Protein AF-A0A8B6GS78-F1 (afdb_monomer_lite)

Structure (mmCIF, N/CA/C/O backbone):
data_AF-A0A8B6GS78-F1
#
_entry.id   AF-A0A8B6GS78-F1
#
loop_
_atom_site.group_PDB
_atom_site.id
_atom_site.type_symbol
_atom_site.label_atom_id
_atom_site.label_alt_id
_atom_site.label_comp_id
_atom_site.label_asym_id
_atom_site.label_entity_id
_atom_site.label_seq_id
_atom_site.pdbx_PDB_ins_code
_atom_site.Cartn_x
_atom_site.Cartn_y
_atom_site.Cartn_z
_atom_site.occupancy
_atom_site.B_iso_or_equiv
_atom_site.auth_seq_id
_atom_site.auth_comp_id
_atom_site.auth_asym_id
_atom_site.auth_atom_id
_atom_site.pdbx_PDB_model_num
ATOM 1 N N . MET A 1 1 ? 4.427 -18.575 -31.978 1.00 80.38 1 MET A N 1
ATOM 2 C CA . MET A 1 1 ? 3.338 -17.701 -31.485 1.00 80.38 1 MET A CA 1
ATOM 3 C C . MET A 1 1 ? 1.961 -18.056 -32.038 1.00 80.38 1 MET A C 1
ATOM 5 O O . MET A 1 1 ? 1.174 -18.527 -31.240 1.00 80.38 1 MET A O 1
ATOM 9 N N . LYS A 1 2 ? 1.621 -17.869 -33.329 1.00 87.56 2 LYS A N 1
ATOM 10 C CA . LYS A 1 2 ? 0.256 -18.181 -33.836 1.00 87.56 2 LYS A CA 1
ATOM 11 C C . LYS A 1 2 ? -0.180 -19.623 -33.544 1.00 87.56 2 LYS A C 1
ATOM 13 O O . LYS A 1 2 ? -1.237 -19.845 -32.969 1.00 87.56 2 LYS A O 1
ATOM 18 N N . THR A 1 3 ? 0.690 -20.577 -33.864 1.00 86.19 3 THR A N 1
ATOM 19 C CA . THR A 1 3 ? 0.508 -22.006 -33.571 1.00 86.19 3 THR A CA 1
ATOM 20 C C . THR A 1 3 ? 0.352 -22.270 -32.076 1.00 86.19 3 THR A C 1
ATOM 22 O O . THR A 1 3 ? -0.561 -22.969 -31.670 1.00 86.19 3 THR A O 1
ATOM 25 N N . GLU A 1 4 ? 1.181 -21.656 -31.235 1.00 85.56 4 GLU A N 1
ATOM 26 C CA . GLU A 1 4 ? 1.089 -21.805 -29.776 1.00 85.56 4 GLU A CA 1
ATOM 27 C C . GLU A 1 4 ? -0.208 -21.211 -29.210 1.00 85.56 4 GLU A C 1
ATOM 29 O O . GLU A 1 4 ? -0.826 -21.820 -28.343 1.00 85.56 4 GLU A O 1
ATOM 34 N N . LEU A 1 5 ? -0.661 -20.059 -29.716 1.00 88.31 5 LEU A N 1
ATOM 35 C CA . LEU A 1 5 ? -1.926 -19.441 -29.310 1.00 88.31 5 LEU A CA 1
ATOM 36 C C . LEU A 1 5 ? -3.125 -20.338 -29.645 1.00 88.31 5 LEU A C 1
ATOM 38 O O . LEU A 1 5 ? -4.018 -20.476 -28.813 1.00 88.31 5 LEU A O 1
ATOM 42 N N . ALA A 1 6 ? -3.107 -21.002 -30.806 1.00 91.06 6 ALA A N 1
ATOM 43 C CA . ALA A 1 6 ? -4.148 -21.953 -31.201 1.00 91.06 6 ALA A CA 1
ATOM 44 C C . ALA A 1 6 ? -4.262 -23.151 -30.239 1.00 91.06 6 ALA A C 1
ATOM 46 O O . ALA A 1 6 ? -5.335 -23.721 -30.083 1.00 91.06 6 ALA A O 1
ATOM 47 N N . THR A 1 7 ? -3.183 -23.497 -29.528 1.00 91.81 7 THR A N 1
ATOM 48 C CA . THR A 1 7 ? -3.179 -24.616 -28.568 1.00 91.81 7 THR A CA 1
ATOM 49 C C . THR A 1 7 ? -3.721 -24.253 -27.183 1.00 91.81 7 THR A C 1
ATOM 51 O O . THR A 1 7 ? -3.965 -25.149 -26.375 1.00 91.81 7 THR A O 1
ATOM 54 N N . ILE A 1 8 ? -3.939 -22.963 -26.884 1.00 90.88 8 ILE A N 1
ATOM 55 C CA . ILE A 1 8 ? -4.353 -22.504 -25.546 1.00 90.88 8 ILE A CA 1
ATOM 56 C C . ILE A 1 8 ? -5.757 -22.992 -25.192 1.00 90.88 8 ILE A C 1
ATOM 58 O O . ILE A 1 8 ? -5.949 -23.534 -24.102 1.00 90.88 8 ILE A O 1
ATOM 62 N N . VAL A 1 9 ? -6.737 -22.800 -26.081 1.00 93.38 9 VAL A N 1
ATOM 63 C CA . VAL A 1 9 ? -8.123 -23.200 -25.799 1.00 93.38 9 VAL A CA 1
ATOM 64 C C . VAL A 1 9 ? -8.230 -24.722 -25.673 1.00 93.38 9 VAL A C 1
ATOM 66 O O . VAL A 1 9 ? -8.655 -25.164 -24.605 1.00 93.38 9 VAL A O 1
ATOM 69 N N . PRO A 1 10 ? -7.742 -25.546 -26.627 1.00 93.06 10 PRO A N 1
ATOM 70 C CA . PRO A 1 10 ? -7.720 -27.002 -26.466 1.00 93.06 10 PRO A CA 1
ATOM 71 C C . PRO A 1 10 ? -7.091 -27.445 -25.137 1.00 93.06 10 PRO A C 1
ATOM 73 O O . PRO A 1 10 ? -7.702 -28.210 -24.390 1.00 93.06 10 PRO A O 1
ATOM 76 N N . HIS A 1 11 ? -5.935 -26.875 -24.774 1.00 92.25 11 HIS A N 1
ATOM 77 C CA . HIS A 1 11 ? -5.238 -27.204 -23.533 1.00 92.25 11 HIS A CA 1
ATOM 78 C C . HIS A 1 11 ? -6.094 -26.984 -22.283 1.00 92.25 11 HIS A C 1
ATOM 80 O O . HIS A 1 11 ? -6.103 -27.827 -21.391 1.00 92.25 11 HIS A O 1
ATOM 86 N N . ILE A 1 12 ? -6.794 -25.851 -22.184 1.00 91.12 12 ILE A N 1
ATOM 87 C CA . ILE A 1 12 ? -7.603 -25.490 -21.006 1.00 91.12 12 ILE A CA 1
ATOM 88 C C . ILE A 1 12 ? -8.842 -26.400 -20.871 1.00 91.12 12 ILE A C 1
ATOM 90 O O . ILE A 1 12 ? -9.332 -26.611 -19.758 1.00 91.12 12 ILE A O 1
ATOM 94 N N . PHE A 1 13 ? -9.303 -26.985 -21.980 1.00 92.88 13 PHE A N 1
ATOM 95 C CA . PHE A 1 13 ? -10.360 -28.002 -22.024 1.00 92.88 13 PHE A CA 1
ATOM 96 C C . PHE A 1 13 ? -9.831 -29.444 -21.895 1.00 92.88 13 PHE A C 1
ATOM 98 O O . PHE A 1 13 ? -10.609 -30.389 -21.949 1.00 92.88 13 PHE A O 1
ATOM 105 N N . GLY A 1 14 ? -8.529 -29.630 -21.644 1.00 90.25 14 GLY A N 1
ATOM 106 C CA . GLY A 1 14 ? -7.923 -30.945 -21.398 1.00 90.25 14 GLY A CA 1
ATOM 107 C C . GLY A 1 14 ? -7.411 -31.665 -22.648 1.00 90.25 14 GLY A C 1
ATOM 108 O O . GLY A 1 14 ? -6.936 -32.794 -22.541 1.00 90.25 14 GLY A O 1
ATOM 109 N N . HIS A 1 15 ? -7.456 -31.019 -23.813 1.00 91.50 15 HIS A N 1
ATOM 110 C CA . HIS A 1 15 ? -6.904 -31.544 -25.059 1.00 91.50 15 HIS A CA 1
ATOM 111 C C . HIS A 1 15 ? -5.438 -31.137 -25.190 1.00 91.50 15 HIS A C 1
ATOM 113 O O . HIS A 1 15 ? -5.098 -29.963 -25.369 1.00 91.50 15 HIS A O 1
ATOM 119 N N . HIS A 1 16 ? -4.549 -32.115 -25.046 1.00 90.06 16 HIS A N 1
ATOM 120 C CA . HIS A 1 16 ? -3.109 -31.887 -24.987 1.00 90.06 16 HIS A CA 1
ATOM 121 C C . HIS A 1 16 ? -2.360 -32.368 -26.241 1.00 90.06 16 HIS A C 1
ATOM 123 O O . HIS A 1 16 ? -1.133 -32.288 -26.249 1.00 90.06 16 HIS A O 1
ATOM 129 N N . GLU A 1 17 ? -3.046 -32.815 -27.305 1.00 87.88 17 GLU A N 1
ATOM 130 C CA . GLU A 1 17 ? -2.391 -33.459 -28.460 1.00 87.88 17 GLU A CA 1
ATOM 131 C C . GLU A 1 17 ? -1.423 -32.521 -29.196 1.00 87.88 17 GLU A C 1
ATOM 133 O O . GLU A 1 17 ? -0.378 -32.946 -29.676 1.00 87.88 17 GLU A O 1
ATOM 138 N N . GLN A 1 18 ? -1.748 -31.227 -29.253 1.00 86.62 18 GLN A N 1
ATOM 139 C CA . GLN A 1 18 ? -0.955 -30.212 -29.957 1.00 86.62 18 GLN A CA 1
ATOM 140 C C . GLN A 1 18 ? -0.047 -29.398 -29.018 1.00 86.62 18 GLN A C 1
ATOM 142 O O . GLN A 1 18 ? 0.577 -28.419 -29.428 1.00 86.62 18 GLN A O 1
ATOM 147 N N . CYS A 1 19 ? 0.015 -29.759 -27.734 1.00 89.31 19 CYS A N 1
ATOM 148 C CA . CYS A 1 19 ? 0.783 -29.010 -26.747 1.00 89.31 19 CYS A CA 1
ATOM 149 C C . CYS A 1 19 ? 2.294 -29.232 -26.894 1.00 89.31 19 CYS A C 1
ATOM 151 O O . CYS A 1 19 ? 2.769 -30.347 -27.087 1.00 89.31 19 CYS A O 1
ATOM 153 N N . SER A 1 20 ? 3.073 -28.170 -26.679 1.00 85.62 20 SER A N 1
ATOM 154 C CA . SER A 1 20 ? 4.531 -28.281 -26.594 1.00 85.62 20 SER A CA 1
ATOM 155 C C . SER A 1 20 ? 4.983 -28.679 -25.181 1.00 85.62 20 SER A C 1
ATOM 157 O O . SER A 1 20 ? 4.475 -28.117 -24.198 1.00 85.62 20 SER A O 1
ATOM 159 N N . PRO A 1 21 ? 6.010 -29.544 -25.045 1.00 84.38 21 PRO A N 1
ATOM 160 C CA . PRO A 1 21 ? 6.644 -29.822 -23.764 1.00 84.38 21 PRO A CA 1
ATOM 161 C C . PRO A 1 21 ? 7.242 -28.573 -23.116 1.00 84.38 21 PRO A C 1
ATOM 163 O O . PRO A 1 21 ? 7.506 -28.595 -21.928 1.00 84.38 21 PRO A O 1
ATOM 166 N N . THR A 1 22 ? 7.491 -27.468 -23.827 1.00 84.75 22 THR A N 1
ATOM 167 C CA . THR A 1 22 ? 8.117 -26.281 -23.211 1.00 84.75 22 THR A CA 1
ATOM 168 C C . THR A 1 22 ? 7.261 -25.679 -22.094 1.00 84.75 22 THR A C 1
ATOM 170 O O . THR A 1 22 ? 7.805 -25.258 -21.068 1.00 84.75 22 THR A O 1
ATOM 173 N N . TRP A 1 23 ? 5.934 -25.714 -22.237 1.00 85.69 23 TRP A N 1
ATOM 174 C CA . TRP A 1 23 ? 4.999 -25.069 -21.313 1.00 85.69 23 TRP A CA 1
ATOM 175 C C . TRP A 1 23 ? 3.901 -25.996 -20.775 1.00 85.69 23 TRP A C 1
ATOM 177 O O . TRP A 1 23 ? 3.397 -25.753 -19.677 1.00 85.69 23 TRP A O 1
ATOM 187 N N . CYS A 1 24 ? 3.550 -27.071 -21.486 1.00 88.62 24 CYS A N 1
ATOM 188 C CA . CYS A 1 24 ? 2.541 -28.014 -21.026 1.00 88.62 24 CYS A CA 1
ATOM 189 C C . CYS A 1 24 ? 3.153 -29.047 -20.073 1.00 88.62 24 CYS A C 1
ATOM 191 O O . CYS A 1 24 ? 3.911 -29.928 -20.474 1.00 88.62 24 CYS A O 1
ATOM 193 N N . THR A 1 25 ? 2.805 -28.964 -18.790 1.00 86.31 25 THR A N 1
ATOM 194 C CA . THR A 1 25 ? 3.248 -29.945 -17.791 1.00 86.31 25 THR A CA 1
ATOM 195 C C . THR A 1 25 ? 2.604 -31.316 -17.960 1.00 86.31 25 THR A C 1
ATOM 197 O O . THR A 1 25 ? 3.209 -32.280 -17.514 1.00 86.31 25 THR A O 1
ATOM 200 N N . TYR A 1 26 ? 1.443 -31.423 -18.617 1.00 88.94 26 TYR A N 1
ATOM 201 C CA . TYR A 1 26 ? 0.817 -32.716 -18.913 1.00 88.94 26 TYR A CA 1
ATOM 202 C C . TYR A 1 26 ? 1.695 -33.549 -19.845 1.00 88.94 26 TYR A C 1
ATOM 204 O O . TYR A 1 26 ? 1.985 -34.696 -19.541 1.00 88.94 26 TYR A O 1
ATOM 212 N N . VAL A 1 27 ? 2.212 -32.939 -20.917 1.00 87.56 27 VAL A N 1
ATOM 213 C CA . VAL A 1 27 ? 3.133 -33.603 -21.856 1.00 87.56 27 VAL A CA 1
ATOM 214 C C . VAL A 1 27 ? 4.447 -34.015 -21.172 1.00 87.56 27 VAL A C 1
ATOM 216 O O . VAL A 1 27 ? 5.062 -34.994 -21.576 1.00 87.56 27 VAL A O 1
ATOM 219 N N . LYS A 1 28 ? 4.878 -33.300 -20.119 1.00 86.38 28 LYS A N 1
ATOM 220 C CA . LYS A 1 28 ? 6.076 -33.666 -19.335 1.00 86.38 28 LYS A CA 1
ATOM 221 C C . LYS A 1 28 ? 5.831 -34.806 -18.347 1.00 86.38 28 LYS A C 1
ATOM 223 O O . LYS A 1 28 ? 6.661 -35.698 -18.235 1.00 86.38 28 LYS A O 1
ATOM 228 N N . ASP A 1 29 ? 4.763 -34.707 -17.561 1.00 87.69 29 ASP A N 1
ATOM 229 C CA . ASP A 1 29 ? 4.409 -35.661 -16.508 1.00 87.69 29 ASP A CA 1
ATOM 230 C C . ASP A 1 29 ? 2.878 -35.679 -16.337 1.00 87.69 29 ASP A C 1
ATOM 232 O O . ASP A 1 29 ? 2.323 -34.879 -15.567 1.00 87.69 29 ASP A O 1
ATOM 236 N N . PRO A 1 30 ? 2.181 -36.591 -17.040 1.00 87.94 30 PRO A N 1
ATOM 237 C CA . PRO A 1 30 ? 0.730 -36.715 -16.950 1.00 87.94 30 PRO A CA 1
ATOM 238 C C . PRO A 1 30 ? 0.249 -37.034 -15.530 1.00 87.94 30 PRO A C 1
ATOM 240 O O . PRO A 1 30 ? -0.816 -36.577 -15.119 1.00 87.94 30 PRO A O 1
ATOM 243 N N . THR A 1 31 ? 1.042 -37.779 -14.750 1.00 85.69 31 THR A N 1
ATOM 244 C CA . THR A 1 31 ? 0.635 -38.290 -13.429 1.00 85.69 31 THR A CA 1
ATOM 245 C C . THR A 1 31 ? 0.523 -37.189 -12.376 1.00 85.69 31 THR A C 1
ATOM 247 O O . THR A 1 31 ? -0.294 -37.271 -11.457 1.00 85.69 31 THR A O 1
ATOM 250 N N . LYS A 1 32 ? 1.316 -36.122 -12.520 1.00 84.19 32 LYS A N 1
ATOM 251 C CA . LYS A 1 32 ? 1.336 -34.975 -11.597 1.00 84.19 32 LYS A CA 1
ATOM 252 C C . LYS A 1 32 ? 0.617 -33.749 -12.143 1.00 84.19 32 LYS A C 1
ATOM 254 O O . LYS A 1 32 ? 0.573 -32.715 -11.468 1.00 84.19 32 LYS A O 1
ATOM 259 N N . PHE A 1 33 ? 0.067 -33.826 -13.351 1.00 87.56 33 PHE A N 1
ATOM 260 C CA . PHE A 1 33 ? -0.564 -32.681 -13.978 1.00 87.56 33 PHE A CA 1
ATOM 261 C C . PHE A 1 33 ? -1.864 -32.289 -13.273 1.00 87.56 33 PHE A C 1
ATOM 263 O O . PHE A 1 33 ? -2.766 -33.097 -13.068 1.00 87.56 33 PHE A O 1
ATOM 270 N N . ARG A 1 34 ? -1.965 -31.005 -12.924 1.00 85.69 34 ARG A N 1
ATOM 271 C CA . ARG A 1 34 ? -3.200 -30.352 -12.484 1.00 85.69 34 ARG A CA 1
ATOM 272 C C . ARG A 1 34 ? -3.207 -28.918 -12.983 1.00 85.69 34 ARG A C 1
ATOM 274 O O . ARG A 1 34 ? -2.174 -28.240 -12.947 1.00 85.69 34 ARG A O 1
ATOM 281 N N . PHE A 1 35 ? -4.375 -28.416 -13.368 1.00 86.81 35 PHE A N 1
ATOM 282 C CA . PHE A 1 35 ? -4.511 -27.020 -13.770 1.00 86.81 35 PHE A CA 1
ATOM 283 C C . PHE A 1 35 ? -4.326 -26.092 -12.564 1.00 86.81 35 PHE A C 1
ATOM 285 O O . PHE A 1 35 ? -5.210 -25.927 -11.731 1.00 86.81 35 PHE A O 1
ATOM 292 N N . LYS A 1 36 ? -3.164 -25.438 -12.464 1.00 82.50 36 LYS A N 1
ATOM 293 C CA . LYS A 1 36 ? -2.807 -24.575 -11.319 1.00 82.50 36 LYS A CA 1
ATOM 294 C C . LYS A 1 36 ? -3.772 -23.404 -11.090 1.00 82.50 36 LYS A C 1
ATOM 296 O O . LYS A 1 36 ? -3.857 -22.887 -9.975 1.00 82.50 36 LYS A O 1
ATOM 301 N N . HIS A 1 37 ? -4.426 -22.952 -12.155 1.00 81.25 37 HIS A N 1
ATOM 302 C CA . HIS A 1 37 ? -5.220 -21.726 -12.183 1.00 81.25 37 HIS A CA 1
ATOM 303 C C . HIS A 1 37 ? -6.721 -21.965 -12.370 1.00 81.25 37 HIS A C 1
ATOM 305 O O . HIS A 1 37 ? -7.473 -20.997 -12.320 1.00 81.25 37 HIS A O 1
ATOM 311 N N . LEU A 1 38 ? -7.155 -23.218 -12.546 1.00 84.12 38 LEU A N 1
ATOM 312 C CA . LEU A 1 38 ? -8.569 -23.556 -12.690 1.00 84.12 38 LEU A CA 1
ATOM 313 C C . LEU A 1 38 ? -9.148 -24.097 -11.374 1.00 84.12 38 LEU A C 1
ATOM 315 O O . LEU A 1 38 ? -8.418 -24.719 -10.589 1.00 84.12 38 LEU A O 1
ATOM 319 N N . PRO A 1 39 ? -10.453 -23.885 -11.117 1.00 78.50 39 PRO A N 1
ATOM 320 C CA . PRO A 1 39 ? -11.134 -24.447 -9.958 1.00 78.50 39 PRO A CA 1
ATOM 321 C C . PRO A 1 39 ? -10.936 -25.961 -9.866 1.00 78.50 39 PRO A C 1
ATOM 323 O O . PRO A 1 39 ? -11.047 -26.685 -10.854 1.00 78.50 39 PRO A O 1
ATOM 326 N N . ASN A 1 40 ? -10.617 -26.445 -8.664 1.00 83.50 40 ASN A N 1
ATOM 327 C CA . ASN A 1 40 ? -10.393 -27.867 -8.375 1.00 83.50 40 ASN A CA 1
ATOM 328 C C . ASN A 1 40 ? -9.302 -28.549 -9.228 1.00 83.50 40 ASN A C 1
ATOM 330 O O . ASN A 1 40 ? -9.183 -29.772 -9.205 1.00 83.50 40 ASN A O 1
ATOM 334 N N . GLY A 1 41 ? -8.490 -27.779 -9.963 1.00 85.38 41 GLY A N 1
ATOM 335 C CA . GLY A 1 41 ? -7.456 -28.307 -10.849 1.00 85.38 41 GLY A CA 1
ATOM 336 C C . GLY A 1 41 ? -7.979 -29.086 -12.055 1.00 85.38 41 GLY A C 1
ATOM 337 O O . GLY A 1 41 ? -7.201 -29.838 -12.641 1.00 85.38 41 GLY A O 1
ATOM 338 N N . LYS A 1 42 ? -9.262 -28.923 -12.405 1.00 88.19 42 LYS A N 1
ATOM 339 C CA . LYS A 1 42 ? -9.935 -29.614 -13.514 1.00 88.19 42 LYS A CA 1
ATOM 340 C C . LYS A 1 42 ? -9.980 -28.741 -14.770 1.00 88.19 42 LYS A C 1
ATOM 342 O O . LYS A 1 42 ? -9.887 -27.519 -14.666 1.00 88.19 42 LYS A O 1
ATOM 347 N N . ALA A 1 43 ? -10.120 -29.382 -15.928 1.00 91.25 43 ALA A N 1
ATOM 348 C CA . ALA A 1 43 ? -10.337 -28.705 -17.202 1.00 91.25 43 ALA A CA 1
ATOM 349 C C . ALA A 1 43 ? -11.674 -27.945 -17.215 1.00 91.25 43 ALA A C 1
ATOM 351 O O . ALA A 1 43 ? -12.589 -28.259 -16.445 1.00 91.25 43 ALA A O 1
ATOM 352 N N . LEU A 1 44 ? -11.783 -26.948 -18.095 1.00 91.69 44 LEU A N 1
ATOM 353 C CA . LEU A 1 44 ? -13.064 -26.299 -18.373 1.00 91.69 44 LEU A CA 1
ATOM 354 C C . LEU A 1 44 ? -14.005 -27.245 -19.133 1.00 91.69 44 LEU A C 1
ATOM 356 O O . LEU A 1 44 ? -13.573 -28.209 -19.757 1.00 91.69 44 LEU A O 1
ATOM 360 N N . SER A 1 45 ? -15.304 -26.964 -19.059 1.00 90.56 45 SER A N 1
ATOM 361 C CA . SER A 1 45 ? -16.355 -27.716 -19.751 1.00 90.56 45 SER A CA 1
ATOM 362 C C . SER A 1 45 ? -17.449 -26.768 -20.250 1.00 90.56 45 SER A C 1
ATOM 364 O O . SER A 1 45 ? -17.595 -25.662 -19.724 1.00 90.56 45 SER A O 1
ATOM 366 N N . GLY A 1 46 ? -18.197 -27.201 -21.269 1.00 94.38 46 GLY A N 1
ATOM 367 C CA . GLY A 1 46 ? -19.311 -26.461 -21.866 1.00 94.38 46 GLY A CA 1
ATOM 368 C C . GLY A 1 46 ? -18.993 -25.878 -23.246 1.00 94.38 46 GLY A C 1
ATOM 369 O O . GLY A 1 46 ? -18.067 -25.081 -23.398 1.00 94.38 46 GLY A O 1
ATOM 370 N N . ASP A 1 47 ? -19.813 -26.233 -24.236 1.00 93.25 47 ASP A N 1
ATOM 371 C CA . ASP A 1 47 ? -19.570 -25.906 -25.648 1.00 93.25 47 ASP A CA 1
ATOM 372 C C . ASP A 1 47 ? -19.665 -24.407 -25.933 1.00 93.25 47 ASP A C 1
ATOM 374 O O . ASP A 1 47 ? -18.795 -23.848 -26.593 1.00 93.25 47 ASP A O 1
ATOM 378 N N . LYS A 1 48 ? -20.655 -23.722 -25.344 1.00 94.88 48 LYS A N 1
ATOM 379 C CA . LYS A 1 48 ? -20.806 -22.263 -25.486 1.00 94.88 48 LYS A CA 1
ATOM 380 C C . LYS A 1 48 ? -19.582 -21.503 -24.973 1.00 94.88 48 LYS A C 1
ATOM 382 O O . LYS A 1 48 ? -19.137 -20.547 -25.594 1.00 94.88 48 LYS A O 1
ATOM 387 N N . LEU A 1 49 ? -19.027 -21.929 -23.834 1.00 93.50 49 LEU A N 1
ATOM 388 C CA . LEU A 1 49 ? -17.830 -21.307 -23.266 1.00 93.50 49 LEU A CA 1
ATOM 389 C C . LEU A 1 49 ? -16.617 -21.545 -24.165 1.00 93.50 49 LEU A C 1
ATOM 391 O O . LEU A 1 49 ? -15.800 -20.643 -24.344 1.00 93.50 49 LEU A O 1
ATOM 395 N N . ARG A 1 50 ? -16.501 -22.753 -24.723 1.00 94.38 50 ARG A N 1
ATOM 396 C CA . ARG A 1 50 ? -15.432 -23.089 -25.657 1.00 94.38 50 ARG A CA 1
ATOM 397 C C . ARG A 1 50 ? -15.500 -22.227 -26.912 1.00 94.38 50 ARG A C 1
ATOM 399 O O . ARG A 1 50 ? -14.496 -21.619 -27.256 1.00 94.38 50 ARG A O 1
ATOM 406 N N . GLU A 1 51 ? -16.678 -22.109 -27.518 1.00 95.19 51 GLU A N 1
ATOM 407 C CA . GLU A 1 51 ? -16.892 -21.305 -28.724 1.00 95.19 51 GLU A CA 1
ATOM 408 C C . GLU A 1 51 ? -16.500 -19.833 -28.511 1.00 95.19 51 GLU A C 1
ATOM 410 O O . GLU A 1 51 ? -15.781 -19.249 -29.322 1.00 95.19 51 GLU A O 1
ATOM 415 N N . GLU A 1 52 ? -16.903 -19.234 -27.388 1.00 95.94 52 GLU A N 1
ATOM 416 C CA . GLU A 1 52 ? -16.532 -17.854 -27.054 1.00 95.94 52 GLU A CA 1
ATOM 417 C C . GLU A 1 52 ? -15.025 -17.692 -26.797 1.00 95.94 52 GLU A C 1
ATOM 419 O O . GLU A 1 52 ? -14.418 -16.699 -27.209 1.00 95.94 52 GLU A O 1
ATOM 424 N N . LEU A 1 53 ? -14.387 -18.678 -26.157 1.00 94.81 53 LEU A N 1
ATOM 425 C CA . LEU A 1 53 ? -12.937 -18.676 -25.955 1.00 94.81 53 LEU A CA 1
ATOM 426 C C . LEU A 1 53 ? -12.167 -18.867 -27.265 1.00 94.81 53 LEU A C 1
ATOM 428 O O . LEU A 1 53 ? -11.127 -18.232 -27.435 1.00 94.81 53 LEU A O 1
ATOM 432 N N . ASP A 1 54 ? -12.675 -19.677 -28.192 1.00 94.50 54 ASP A N 1
ATOM 433 C CA . ASP A 1 54 ? -12.098 -19.853 -29.526 1.00 94.50 54 ASP A CA 1
ATOM 434 C C . ASP A 1 54 ? -12.199 -18.556 -30.341 1.00 94.50 54 ASP A C 1
ATOM 436 O O . ASP A 1 54 ? -11.192 -18.101 -30.889 1.00 94.50 54 ASP A O 1
ATOM 440 N N . LYS A 1 55 ? -13.356 -17.874 -30.331 1.00 95.12 55 LYS A N 1
ATOM 441 C CA . LYS A 1 55 ? -13.507 -16.534 -30.938 1.00 95.12 55 LYS A CA 1
ATOM 442 C C . LYS A 1 55 ? -12.518 -15.532 -30.342 1.00 95.12 55 LYS A C 1
ATOM 444 O O . LYS A 1 55 ? -11.891 -14.749 -31.060 1.00 95.12 55 LYS A O 1
ATOM 449 N N . LEU A 1 56 ? -12.351 -15.545 -29.019 1.00 94.25 56 LEU A N 1
ATOM 450 C CA . LEU A 1 56 ? -11.393 -14.678 -28.340 1.00 94.25 56 LEU A CA 1
ATOM 451 C C . LEU A 1 56 ? -9.951 -15.005 -28.752 1.00 94.25 56 LEU A C 1
ATOM 453 O O . LEU A 1 56 ? -9.194 -14.096 -29.087 1.00 94.25 56 LEU A O 1
ATOM 457 N N . ALA A 1 57 ? -9.570 -16.284 -28.753 1.00 93.06 57 ALA A N 1
ATOM 458 C CA . ALA A 1 57 ? -8.238 -16.729 -29.146 1.00 93.06 57 ALA A CA 1
ATOM 459 C C . ALA A 1 57 ? -7.929 -16.359 -30.602 1.00 93.06 57 ALA A C 1
ATOM 461 O O . ALA A 1 57 ? -6.843 -15.848 -30.880 1.00 93.06 57 ALA A O 1
ATOM 462 N N . GLN A 1 58 ? -8.900 -16.516 -31.502 1.00 94.62 58 GLN A N 1
ATOM 463 C CA . GLN A 1 58 ? -8.774 -16.166 -32.912 1.00 94.62 58 GLN A CA 1
ATOM 464 C C . GLN A 1 58 ? -8.439 -14.680 -33.113 1.00 94.62 58 GLN A C 1
ATOM 466 O O . GLN A 1 58 ? -7.484 -14.358 -33.823 1.00 94.62 58 GLN A O 1
ATOM 471 N N . ASN A 1 59 ? -9.107 -13.777 -32.384 1.00 93.19 59 ASN A N 1
ATOM 472 C CA . ASN A 1 59 ? -8.782 -12.344 -32.397 1.00 93.19 59 ASN A CA 1
ATOM 473 C C . ASN A 1 59 ? -7.311 -12.056 -32.023 1.00 93.19 59 ASN A C 1
ATOM 475 O O . ASN A 1 59 ? -6.700 -11.115 -32.540 1.00 93.19 59 ASN A O 1
ATOM 479 N N . TYR A 1 60 ? -6.728 -12.842 -31.110 1.00 90.62 60 TYR A N 1
ATOM 480 C CA . TYR A 1 60 ? -5.315 -12.716 -30.737 1.00 90.62 60 TYR A CA 1
ATOM 481 C C . TYR A 1 60 ? -4.374 -13.364 -31.757 1.00 90.62 60 TYR A C 1
ATOM 483 O O . TYR A 1 60 ? -3.303 -12.813 -32.011 1.00 90.62 60 TYR A O 1
ATOM 491 N N . ILE A 1 61 ? -4.760 -14.495 -32.355 1.00 92.62 61 ILE A N 1
ATOM 492 C CA . ILE A 1 61 ? -3.988 -15.188 -33.398 1.00 92.62 61 ILE A CA 1
ATOM 493 C C . ILE A 1 61 ? -3.827 -14.289 -34.629 1.00 92.62 61 ILE A C 1
ATOM 495 O O . ILE A 1 61 ? -2.712 -14.127 -35.130 1.00 92.62 61 ILE A O 1
ATOM 499 N N . GLU A 1 62 ? -4.903 -13.636 -35.067 1.00 93.25 62 GLU A N 1
ATOM 500 C CA . GLU A 1 62 ? -4.888 -12.695 -36.196 1.00 93.25 62 GLU A CA 1
ATOM 501 C C . GLU A 1 62 ? -3.970 -11.497 -35.942 1.00 93.25 62 GLU A C 1
ATOM 503 O O . GLU A 1 62 ? -3.299 -11.000 -36.845 1.00 93.25 62 GLU A O 1
ATOM 508 N N . ARG A 1 63 ? -3.885 -11.056 -34.683 1.00 90.75 63 ARG A N 1
ATOM 509 C CA . ARG A 1 63 ? -3.042 -9.931 -34.260 1.00 90.75 63 ARG A CA 1
ATOM 510 C C . ARG A 1 63 ? -1.656 -10.357 -33.785 1.00 90.75 63 ARG A C 1
ATOM 512 O O . ARG A 1 63 ? -0.889 -9.487 -33.376 1.00 90.75 63 ARG A O 1
ATOM 519 N N . ALA A 1 64 ? -1.310 -11.645 -33.839 1.00 89.12 64 ALA A N 1
ATOM 520 C CA . ALA A 1 64 ? -0.094 -12.177 -33.224 1.00 89.12 64 ALA A CA 1
ATOM 521 C C . ALA A 1 64 ? 1.174 -11.453 -33.694 1.00 89.12 64 ALA A C 1
ATOM 523 O O . ALA A 1 64 ? 2.041 -11.159 -32.876 1.00 89.12 64 ALA A O 1
ATOM 524 N N . ASP A 1 65 ? 1.243 -11.070 -34.969 1.00 87.00 65 ASP A N 1
ATOM 525 C CA . ASP A 1 65 ? 2.410 -10.377 -35.528 1.00 87.00 65 ASP A CA 1
ATOM 526 C C . ASP A 1 65 ? 2.637 -9.000 -34.874 1.00 87.00 65 ASP A C 1
ATOM 528 O O . ASP A 1 65 ? 3.773 -8.584 -34.659 1.00 87.00 65 ASP A O 1
ATOM 532 N N . ARG A 1 66 ? 1.558 -8.320 -34.456 1.00 84.06 66 ARG A N 1
ATOM 533 C CA . ARG A 1 66 ? 1.627 -7.061 -33.689 1.00 84.06 66 ARG A CA 1
ATOM 534 C C . ARG A 1 66 ? 2.001 -7.289 -32.224 1.00 84.06 66 ARG A C 1
ATOM 536 O O . ARG A 1 66 ? 2.503 -6.378 -31.572 1.00 84.06 66 ARG A O 1
ATOM 543 N N . LEU A 1 67 ? 1.738 -8.485 -31.700 1.00 79.81 67 LEU A N 1
ATOM 544 C CA . LEU A 1 67 ? 1.988 -8.852 -30.306 1.00 79.81 67 LEU A CA 1
ATOM 545 C C . LEU A 1 67 ? 3.411 -9.385 -30.083 1.00 79.81 67 LEU A C 1
ATOM 547 O O . LEU A 1 67 ? 3.921 -9.262 -28.972 1.00 79.81 67 LEU A O 1
ATOM 551 N N . LEU A 1 68 ? 4.068 -9.918 -31.121 1.00 74.81 68 LEU A N 1
ATOM 552 C CA . LEU A 1 68 ? 5.440 -10.449 -31.057 1.00 74.81 68 LEU A CA 1
ATOM 553 C C . LEU A 1 68 ? 6.454 -9.438 -30.499 1.00 74.81 68 LEU A C 1
ATOM 555 O O . LEU A 1 68 ? 7.376 -9.822 -29.783 1.00 74.81 68 LEU A O 1
ATOM 559 N N . ASN A 1 69 ? 6.258 -8.148 -30.781 1.00 68.88 69 ASN A N 1
ATOM 560 C CA . ASN A 1 69 ? 7.178 -7.079 -30.382 1.00 68.88 69 ASN A CA 1
ATOM 561 C C . ASN A 1 69 ? 6.780 -6.369 -29.077 1.00 68.88 69 ASN A C 1
ATOM 563 O O . ASN A 1 69 ? 7.452 -5.426 -28.654 1.00 68.88 69 ASN A O 1
ATOM 567 N N . LEU A 1 70 ? 5.712 -6.813 -28.406 1.00 68.19 70 LEU A N 1
ATOM 568 C CA . LEU A 1 70 ? 5.307 -6.277 -27.108 1.00 68.19 70 LEU A CA 1
ATOM 569 C C . LEU A 1 70 ? 6.118 -6.958 -26.001 1.00 68.19 70 LEU A C 1
ATOM 571 O O . LEU A 1 70 ? 5.636 -7.810 -25.255 1.00 68.19 70 LEU A O 1
ATOM 575 N N . GLY A 1 71 ? 7.395 -6.588 -25.907 1.00 65.00 71 GLY A N 1
ATOM 576 C CA . GLY A 1 71 ? 8.235 -6.963 -24.777 1.00 65.00 71 GLY A CA 1
ATOM 577 C C . GLY A 1 71 ? 7.649 -6.461 -23.452 1.00 65.00 71 GLY A C 1
ATOM 578 O O . GLY A 1 71 ? 6.884 -5.499 -23.398 1.00 65.00 71 GLY A O 1
ATOM 579 N N . SER A 1 72 ? 8.029 -7.100 -22.346 1.00 69.88 72 SER A N 1
ATOM 580 C CA . SER A 1 72 ? 7.582 -6.674 -21.017 1.00 69.88 72 SER A CA 1
ATOM 581 C C . SER A 1 72 ? 8.060 -5.251 -20.698 1.00 69.88 72 SER A C 1
ATOM 583 O O . SER A 1 72 ? 9.247 -5.019 -20.454 1.00 69.88 72 SER A O 1
ATOM 585 N N . THR A 1 73 ? 7.129 -4.296 -20.625 1.00 77.44 73 THR A N 1
ATOM 586 C CA . THR A 1 73 ? 7.408 -2.908 -20.212 1.00 77.44 73 THR A CA 1
ATOM 587 C C . THR A 1 73 ? 7.713 -2.791 -18.722 1.00 77.44 73 THR A C 1
ATOM 589 O O . THR A 1 73 ? 8.236 -1.770 -18.285 1.00 77.44 73 THR A O 1
ATOM 592 N N . GLN A 1 74 ? 7.473 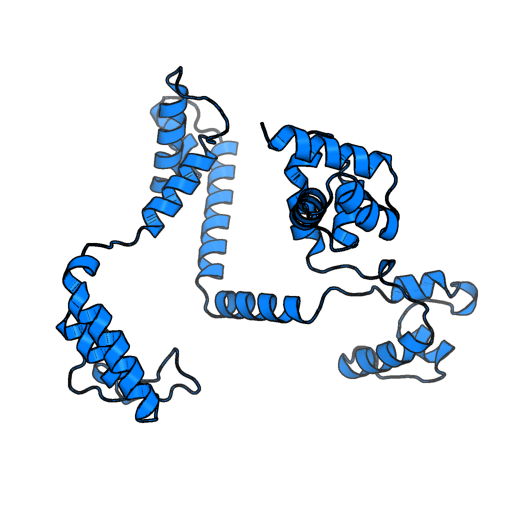-3.844 -17.934 1.00 80.88 74 GLN A N 1
ATOM 593 C CA . GLN A 1 74 ? 7.638 -3.845 -16.476 1.00 80.88 74 GLN A CA 1
ATOM 594 C C . GLN A 1 74 ? 9.048 -3.432 -16.036 1.00 80.88 74 GLN A C 1
ATOM 596 O O . GLN A 1 74 ? 9.214 -2.681 -15.075 1.00 80.88 74 GLN A O 1
ATOM 601 N N . SER A 1 75 ? 10.083 -3.877 -16.755 1.00 81.19 75 SER A N 1
ATOM 602 C CA . SER A 1 75 ? 11.474 -3.500 -16.463 1.00 81.19 75 SER A CA 1
ATOM 603 C C . SER A 1 75 ? 11.750 -2.016 -16.719 1.00 81.19 75 SER A C 1
ATOM 605 O O . SER A 1 75 ? 12.554 -1.409 -15.997 1.00 81.19 75 SER A O 1
ATOM 607 N N . ASN A 1 76 ? 11.077 -1.439 -17.717 1.00 85.62 76 ASN A N 1
ATOM 608 C CA . ASN A 1 76 ? 11.167 -0.025 -18.071 1.00 85.62 76 ASN A CA 1
ATOM 609 C C . ASN A 1 76 ? 10.358 0.820 -17.087 1.00 85.62 76 ASN A C 1
ATOM 611 O O . ASN A 1 76 ? 10.888 1.778 -16.540 1.00 85.62 76 ASN A O 1
ATOM 615 N N . GLU A 1 77 ? 9.132 0.416 -16.756 1.00 88.44 77 GLU A N 1
ATOM 616 C CA . GLU A 1 77 ? 8.294 1.056 -15.736 1.00 88.44 77 GLU A CA 1
ATOM 617 C C . GLU A 1 77 ? 8.977 1.056 -14.365 1.00 88.44 77 GLU A C 1
ATOM 619 O O . GLU A 1 77 ? 9.070 2.092 -13.706 1.00 88.44 77 GLU A O 1
ATOM 624 N N . SER A 1 78 ? 9.541 -0.082 -13.949 1.00 88.50 78 SER A N 1
ATOM 625 C CA . SER A 1 78 ? 10.289 -0.183 -12.694 1.00 88.50 78 SER A CA 1
ATOM 626 C C . SER A 1 78 ? 11.506 0.744 -12.674 1.00 88.50 78 SER A C 1
ATOM 628 O O . SER A 1 78 ? 11.837 1.302 -11.621 1.00 88.50 78 SER A O 1
ATOM 630 N N . PHE A 1 79 ? 12.192 0.904 -13.807 1.00 90.81 79 PHE A N 1
ATOM 631 C CA . PHE A 1 79 ? 13.328 1.812 -13.898 1.00 90.81 79 PHE A CA 1
ATOM 632 C C . PHE A 1 79 ? 12.890 3.274 -13.920 1.00 90.81 79 PHE A C 1
ATOM 634 O O . PHE A 1 79 ? 13.435 4.064 -13.157 1.00 90.81 79 PHE A O 1
ATOM 641 N N . ASN A 1 80 ? 11.859 3.613 -14.689 1.00 90.69 80 ASN A N 1
ATOM 642 C CA . ASN A 1 80 ? 11.280 4.952 -14.744 1.00 90.69 80 ASN A CA 1
ATOM 643 C C . ASN A 1 80 ? 10.792 5.400 -13.362 1.00 90.69 80 ASN A C 1
ATOM 645 O O . ASN A 1 80 ? 11.074 6.522 -12.948 1.00 90.69 80 ASN A O 1
ATOM 649 N N . ASN A 1 81 ? 10.167 4.502 -12.596 1.00 90.44 81 ASN A N 1
ATOM 650 C CA . ASN A 1 81 ? 9.801 4.755 -11.201 1.00 90.44 81 ASN A CA 1
ATOM 651 C C . ASN A 1 81 ? 11.028 5.014 -10.314 1.00 90.44 81 ASN A C 1
ATOM 653 O O . ASN A 1 81 ? 11.005 5.894 -9.453 1.00 90.44 81 ASN A O 1
ATOM 657 N N . SER A 1 82 ? 12.125 4.287 -10.539 1.00 91.44 82 SER A N 1
ATOM 658 C CA . SER A 1 82 ? 13.382 4.532 -9.823 1.00 91.44 82 SER A CA 1
ATOM 659 C C . SER A 1 82 ? 13.963 5.900 -10.186 1.00 91.44 82 SER A C 1
ATOM 661 O O . SER A 1 82 ? 14.293 6.671 -9.288 1.00 91.44 82 SER A O 1
ATOM 663 N N . VAL A 1 83 ? 14.023 6.248 -11.474 1.00 94.00 83 VAL A N 1
ATOM 664 C CA . VAL A 1 83 ? 14.481 7.563 -11.950 1.00 94.00 83 VAL A CA 1
ATOM 665 C C . VAL A 1 83 ? 13.627 8.684 -11.360 1.00 94.00 83 VAL A C 1
ATOM 667 O O . VAL A 1 83 ? 14.186 9.635 -10.822 1.00 94.00 83 VAL A O 1
ATOM 670 N N . ALA A 1 84 ? 12.300 8.540 -11.350 1.00 92.25 84 ALA A N 1
ATOM 671 C CA . ALA A 1 84 ? 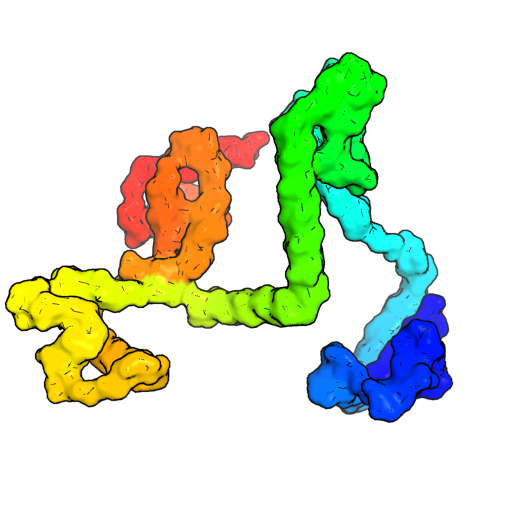11.383 9.517 -10.765 1.00 92.25 84 ALA A CA 1
ATOM 672 C C . ALA A 1 84 ? 11.615 9.734 -9.257 1.00 92.25 84 ALA A C 1
ATOM 674 O O . ALA A 1 84 ? 11.370 10.826 -8.751 1.00 92.25 84 ALA A O 1
ATOM 675 N N . SER A 1 85 ? 12.135 8.732 -8.536 1.00 89.94 85 SER A N 1
ATOM 676 C CA . SER A 1 85 ? 12.516 8.896 -7.125 1.00 89.94 85 SER A CA 1
ATOM 677 C C . SER A 1 85 ? 13.790 9.734 -6.930 1.00 89.94 85 SER A C 1
ATOM 679 O O . SER A 1 85 ? 13.904 10.449 -5.936 1.00 89.94 85 SER A O 1
ATOM 681 N N . PHE A 1 86 ? 14.730 9.689 -7.882 1.00 91.88 86 PHE A N 1
ATOM 682 C CA . PHE A 1 86 ? 15.979 10.460 -7.848 1.00 91.88 86 PHE A CA 1
ATOM 683 C C . PHE A 1 86 ? 15.839 11.853 -8.474 1.00 91.88 86 PHE A C 1
ATOM 685 O O . PHE A 1 86 ? 16.456 12.807 -7.995 1.00 91.88 86 PHE A O 1
ATOM 692 N N . ALA A 1 87 ? 15.032 11.974 -9.526 1.00 92.50 87 ALA A N 1
ATOM 693 C CA . ALA A 1 87 ? 14.709 13.208 -10.232 1.00 92.50 87 ALA A CA 1
ATOM 694 C C . ALA A 1 87 ? 13.179 13.348 -10.369 1.00 92.50 87 ALA A C 1
ATOM 696 O O . ALA A 1 87 ? 12.619 13.044 -11.426 1.00 92.50 87 ALA A O 1
ATOM 697 N N . PRO A 1 88 ? 12.485 13.779 -9.297 1.00 90.19 88 PRO A N 1
ATOM 698 C CA . PRO A 1 88 ? 11.050 14.035 -9.346 1.00 90.19 88 PRO A CA 1
ATOM 699 C C . PRO A 1 88 ? 10.689 15.063 -10.421 1.00 90.19 88 PRO A C 1
ATOM 701 O O . PRO A 1 88 ? 11.331 16.107 -10.513 1.00 90.19 88 PRO A O 1
ATOM 704 N N . LYS A 1 89 ? 9.632 14.794 -11.199 1.00 84.50 89 LYS A N 1
ATOM 705 C CA . LYS A 1 89 ? 9.187 15.670 -12.300 1.00 84.50 89 LYS A CA 1
ATOM 706 C C . LYS A 1 89 ? 8.653 17.029 -11.835 1.00 84.50 89 LYS A C 1
ATOM 708 O O . LYS A 1 89 ? 8.652 17.971 -12.610 1.00 84.50 89 LYS A O 1
ATOM 713 N N . ASN A 1 90 ? 8.233 17.140 -10.575 1.00 86.88 90 ASN A N 1
ATOM 714 C CA . ASN A 1 90 ? 7.758 18.392 -9.979 1.00 86.88 90 ASN A CA 1
ATOM 715 C C . ASN A 1 90 ? 8.896 19.340 -9.553 1.00 86.88 90 ASN A C 1
ATOM 717 O O . ASN A 1 90 ? 8.664 20.284 -8.802 1.00 86.88 90 ASN A O 1
ATOM 721 N N . ARG A 1 91 ? 10.141 19.058 -9.953 1.00 86.38 91 ARG A N 1
ATOM 722 C CA . ARG A 1 91 ? 11.312 19.892 -9.686 1.00 86.38 91 ARG A CA 1
ATOM 723 C C . ARG A 1 91 ? 12.138 20.026 -10.957 1.00 86.38 91 ARG A C 1
ATOM 725 O O . ARG A 1 91 ? 12.367 19.046 -11.663 1.00 86.38 91 ARG A O 1
ATOM 732 N N . PHE A 1 92 ? 12.634 21.231 -11.216 1.00 89.56 92 PHE A N 1
ATOM 733 C CA . PHE A 1 92 ? 13.499 21.482 -12.360 1.00 89.56 92 PHE A CA 1
ATOM 734 C C . PHE A 1 92 ? 14.957 21.119 -12.041 1.00 89.56 92 PHE A C 1
ATOM 736 O O . PHE A 1 92 ? 15.568 21.677 -11.131 1.00 89.56 92 PHE A O 1
ATOM 743 N N . TYR A 1 93 ? 15.523 20.182 -12.808 1.00 89.12 93 TYR A N 1
ATOM 744 C CA . TYR A 1 93 ? 16.935 19.771 -12.715 1.00 89.12 93 TYR A CA 1
ATOM 745 C C . TYR A 1 93 ? 17.715 19.973 -14.023 1.00 89.12 93 TYR A C 1
ATOM 747 O O . TYR A 1 93 ? 18.907 19.666 -14.068 1.00 89.12 93 TYR A O 1
ATOM 755 N N . GLY A 1 94 ? 17.053 20.461 -15.080 1.00 86.25 94 GLY A N 1
ATOM 756 C CA . GLY A 1 94 ? 17.593 20.521 -16.442 1.00 86.25 94 GLY A CA 1
ATOM 757 C C . GLY A 1 94 ? 18.644 21.608 -16.678 1.00 86.25 94 GLY A C 1
ATOM 758 O O . GLY A 1 94 ? 19.431 21.480 -17.605 1.00 86.25 94 GLY A O 1
ATOM 759 N N . GLY A 1 95 ? 18.709 22.638 -15.830 1.00 82.88 95 GLY A N 1
ATOM 760 C CA . GLY A 1 95 ? 19.633 23.769 -16.007 1.00 82.88 95 GLY A CA 1
ATOM 761 C C . GLY A 1 95 ? 21.095 23.492 -15.633 1.00 82.88 95 GLY A C 1
ATOM 762 O O . GLY A 1 95 ? 21.940 24.361 -15.800 1.00 82.88 95 GLY A O 1
ATOM 763 N N . THR A 1 96 ? 21.420 22.312 -15.094 1.00 86.62 96 THR A N 1
ATOM 764 C CA . THR A 1 96 ? 22.792 21.948 -14.690 1.00 86.62 96 THR A CA 1
ATOM 765 C C . THR A 1 96 ? 23.064 20.455 -14.908 1.00 86.62 96 THR A C 1
ATOM 767 O O . THR A 1 96 ? 22.171 19.673 -15.238 1.00 86.62 96 THR A O 1
ATOM 770 N N . LYS A 1 97 ? 24.292 19.999 -14.610 1.00 90.81 97 LYS A N 1
ATOM 771 C CA . LYS A 1 97 ? 24.661 18.566 -14.584 1.00 90.81 97 LYS A CA 1
ATOM 772 C C . LYS A 1 97 ? 23.896 17.740 -13.526 1.00 90.81 97 LYS A C 1
ATOM 774 O O . LYS A 1 97 ? 24.056 16.519 -13.476 1.00 90.81 97 LYS A O 1
ATOM 779 N N . SER A 1 98 ? 23.052 18.375 -12.705 1.00 92.62 98 SER A N 1
ATOM 780 C CA . SER A 1 98 ? 22.251 17.736 -11.652 1.00 92.62 98 SER A CA 1
ATOM 781 C C . SER A 1 98 ? 21.327 16.643 -12.191 1.00 92.62 98 SER A C 1
ATOM 783 O O . SER A 1 98 ? 21.288 15.549 -11.624 1.00 92.62 98 SER A O 1
ATOM 785 N N . LEU A 1 99 ? 20.641 16.882 -13.319 1.00 93.94 99 LEU A N 1
ATOM 786 C CA . LEU A 1 99 ? 19.777 15.865 -13.928 1.00 93.94 99 LEU A CA 1
ATOM 787 C C . LEU A 1 99 ? 20.576 14.612 -14.309 1.00 93.94 99 LEU A C 1
ATOM 789 O O . LEU A 1 99 ? 20.202 13.504 -13.925 1.00 93.94 99 LEU A O 1
ATOM 793 N N . LYS A 1 100 ? 21.719 14.792 -14.984 1.00 94.44 100 LYS A N 1
ATOM 794 C CA . LYS A 1 100 ? 22.604 13.688 -15.387 1.00 94.44 100 LYS A CA 1
ATOM 795 C C . LYS A 1 100 ? 23.085 12.890 -14.172 1.00 94.44 100 LYS A C 1
ATOM 797 O O . LYS A 1 100 ? 22.987 11.669 -14.179 1.00 94.44 100 LYS A O 1
ATOM 802 N N . ALA A 1 101 ? 23.527 13.559 -13.105 1.00 94.00 101 ALA A N 1
ATOM 803 C CA . ALA A 1 101 ? 23.978 12.893 -11.881 1.00 94.00 101 ALA A CA 1
ATOM 804 C C . ALA A 1 101 ? 22.862 12.080 -11.192 1.00 94.00 101 ALA A C 1
ATOM 806 O O . ALA A 1 101 ? 23.093 10.954 -10.744 1.00 94.00 101 ALA A O 1
ATOM 807 N N . ARG A 1 102 ? 21.636 12.615 -11.137 1.00 94.88 102 ARG A N 1
ATOM 808 C CA . ARG A 1 102 ? 20.470 11.930 -10.548 1.00 94.88 102 ARG A CA 1
ATOM 809 C C . ARG A 1 102 ? 20.043 10.709 -11.356 1.00 94.88 102 ARG A C 1
ATOM 811 O O . ARG A 1 102 ? 19.814 9.650 -10.775 1.00 94.88 102 ARG A O 1
ATOM 818 N N . VAL A 1 103 ? 19.986 10.830 -12.683 1.00 94.69 103 VAL A N 1
ATOM 819 C CA . VAL A 1 103 ? 19.680 9.699 -13.573 1.00 94.69 103 VAL A CA 1
ATOM 820 C C . VAL A 1 103 ? 20.765 8.625 -13.457 1.00 94.69 103 VAL A C 1
ATOM 822 O O . VAL A 1 103 ? 20.439 7.458 -13.248 1.00 94.69 103 VAL A O 1
ATOM 825 N N . SER A 1 104 ? 22.048 9.007 -13.469 1.00 94.81 104 SER A N 1
ATOM 826 C CA . SER A 1 104 ? 23.162 8.074 -13.242 1.00 94.81 104 SER A CA 1
ATOM 827 C C . SER A 1 104 ? 23.067 7.369 -11.887 1.00 94.81 104 SER A C 1
ATOM 829 O O . SER A 1 104 ? 23.320 6.171 -11.806 1.00 94.81 104 SER A O 1
ATOM 831 N N . SER A 1 105 ? 22.639 8.068 -10.832 1.00 95.25 105 SER A N 1
ATOM 832 C CA . SER A 1 105 ? 22.430 7.473 -9.503 1.00 95.25 105 SER A CA 1
ATOM 833 C C . SER A 1 105 ? 21.351 6.383 -9.523 1.00 95.25 105 SER A C 1
ATOM 835 O O . SER A 1 105 ? 21.529 5.322 -8.924 1.00 95.25 105 SER A O 1
ATOM 837 N N . ALA A 1 106 ? 20.257 6.595 -10.265 1.00 95.50 106 ALA A N 1
ATOM 838 C CA . ALA A 1 106 ? 19.215 5.585 -10.453 1.00 95.50 106 ALA A CA 1
ATOM 839 C C . ALA A 1 106 ? 19.730 4.354 -11.222 1.00 95.50 106 ALA A C 1
ATOM 841 O O . ALA A 1 106 ? 19.416 3.222 -10.843 1.00 95.50 106 ALA A O 1
ATOM 842 N N . VAL A 1 107 ? 20.548 4.560 -12.264 1.00 95.31 107 VAL A N 1
ATOM 843 C CA . VAL A 1 107 ? 21.212 3.474 -13.013 1.00 95.31 107 VAL A CA 1
ATOM 844 C C . VAL A 1 107 ? 22.128 2.672 -12.089 1.00 95.31 107 VAL A C 1
ATOM 846 O O . VAL A 1 107 ? 22.017 1.448 -12.020 1.00 95.31 107 VAL A O 1
ATOM 849 N N . MET A 1 108 ? 22.983 3.358 -11.327 1.00 95.06 108 MET A N 1
ATOM 850 C CA . MET A 1 108 ? 23.892 2.724 -10.374 1.00 95.06 108 MET A CA 1
ATOM 851 C C . MET A 1 108 ? 23.124 1.923 -9.321 1.00 95.06 108 MET A C 1
ATOM 853 O O . MET A 1 108 ? 23.452 0.766 -9.087 1.00 95.06 108 MET A O 1
ATOM 857 N N . GLN A 1 109 ? 22.046 2.465 -8.747 1.00 94.38 109 GLN A N 1
ATOM 858 C CA . GLN A 1 109 ? 21.233 1.722 -7.781 1.00 94.38 109 GLN A CA 1
ATOM 859 C C . GLN A 1 109 ? 20.560 0.482 -8.393 1.00 94.38 109 GLN A C 1
ATOM 861 O O . GLN A 1 109 ? 20.437 -0.547 -7.721 1.00 94.38 109 GLN A O 1
ATOM 866 N N . LYS A 1 110 ? 20.102 0.562 -9.651 1.00 92.31 110 LYS A N 1
ATOM 867 C CA . LYS A 1 110 ? 19.486 -0.576 -10.349 1.00 92.31 110 LYS A CA 1
ATOM 868 C C . LYS A 1 110 ? 20.495 -1.705 -10.562 1.00 92.31 110 LYS A C 1
ATOM 870 O O . LYS A 1 110 ? 20.161 -2.854 -10.279 1.00 92.31 110 LYS A O 1
ATOM 875 N N . ASN A 1 111 ? 21.704 -1.365 -11.001 1.00 92.75 111 ASN A N 1
ATOM 876 C CA . ASN A 1 111 ? 22.736 -2.339 -11.350 1.00 92.75 111 ASN A CA 1
ATOM 877 C C . ASN A 1 111 ? 23.474 -2.880 -10.114 1.00 92.75 111 ASN A C 1
ATOM 879 O O . ASN A 1 111 ? 23.703 -4.079 -10.007 1.00 92.75 111 ASN A O 1
ATOM 883 N N . GLU A 1 112 ? 23.797 -2.013 -9.152 1.00 92.88 112 GLU A N 1
ATOM 884 C CA . GLU A 1 112 ? 24.688 -2.325 -8.025 1.00 92.88 112 GLU A CA 1
ATOM 885 C C . GLU A 1 112 ? 23.959 -2.500 -6.681 1.00 92.88 112 GLU A C 1
ATOM 887 O O . GLU A 1 112 ? 24.557 -2.944 -5.701 1.00 92.88 112 GLU A O 1
ATOM 892 N N . GLY A 1 113 ? 22.665 -2.167 -6.602 1.00 93.31 113 GLY A N 1
ATOM 893 C CA . GLY A 1 113 ? 21.904 -2.157 -5.347 1.00 93.31 113 GLY A CA 1
ATOM 894 C C . GLY A 1 113 ? 22.113 -0.885 -4.525 1.00 93.31 113 GLY A C 1
ATOM 895 O O . GLY A 1 113 ? 22.664 0.095 -5.008 1.00 93.31 113 GLY A O 1
ATOM 896 N N . TYR A 1 114 ? 21.655 -0.869 -3.271 1.00 94.25 114 TYR A N 1
ATOM 897 C CA . TYR A 1 114 ? 21.673 0.342 -2.432 1.00 94.25 114 TYR A CA 1
ATOM 898 C C . TYR A 1 114 ? 23.067 0.721 -1.905 1.00 94.25 114 TYR A C 1
ATOM 900 O O . TYR A 1 114 ? 23.250 1.842 -1.437 1.00 94.25 114 TYR A O 1
ATOM 908 N N . GLY A 1 115 ? 24.054 -0.175 -1.998 1.00 94.19 115 GLY A N 1
ATOM 909 C CA . GLY A 1 115 ? 25.457 0.104 -1.659 1.00 94.19 115 GLY A CA 1
ATOM 910 C C . GLY A 1 115 ? 26.254 0.852 -2.739 1.00 94.19 115 GLY A C 1
ATOM 911 O O . GLY A 1 115 ? 27.458 1.049 -2.578 1.00 94.19 115 GLY A O 1
ATOM 912 N N . TRP A 1 116 ? 25.618 1.252 -3.844 1.00 95.25 116 TRP A N 1
ATOM 913 C CA . TRP A 1 116 ? 26.284 1.852 -5.003 1.00 95.25 116 TRP A CA 1
ATOM 914 C C . TRP A 1 116 ? 27.101 3.112 -4.671 1.00 95.25 116 TRP A C 1
ATOM 916 O O . TRP A 1 116 ? 28.183 3.299 -5.226 1.00 95.25 116 TRP A O 1
ATOM 926 N N . LEU A 1 117 ? 26.634 3.948 -3.737 1.00 94.94 117 LEU A N 1
ATOM 927 C CA . LEU A 1 117 ? 27.293 5.213 -3.397 1.00 94.94 117 LEU A CA 1
ATOM 928 C C . LEU A 1 117 ? 28.691 4.990 -2.804 1.00 94.94 117 LEU A C 1
ATOM 930 O O . LEU A 1 117 ? 29.634 5.681 -3.171 1.00 94.94 117 LEU A O 1
ATOM 934 N N . SER A 1 118 ? 28.858 3.968 -1.962 1.00 95.69 118 SER A N 1
ATOM 935 C CA . SER A 1 118 ? 30.171 3.609 -1.415 1.00 95.69 118 SER A CA 1
ATOM 936 C C . SER A 1 118 ? 31.144 3.139 -2.502 1.00 95.69 118 SER A C 1
ATOM 938 O O . SER A 1 118 ? 32.342 3.402 -2.401 1.00 95.69 118 SER A O 1
ATOM 940 N N . LYS A 1 119 ? 30.647 2.490 -3.570 1.00 94.31 119 LYS A N 1
ATOM 941 C CA . LYS A 1 119 ? 31.467 2.116 -4.738 1.00 94.31 119 LYS A CA 1
ATOM 942 C C . LYS A 1 119 ? 31.893 3.343 -5.542 1.00 94.31 119 LYS A C 1
ATOM 944 O O . LYS A 1 119 ? 33.045 3.409 -5.961 1.00 94.31 119 LYS A O 1
ATOM 949 N N . VAL A 1 120 ? 30.983 4.302 -5.738 1.00 94.56 120 VAL A N 1
ATOM 950 C CA . VAL A 1 120 ? 31.285 5.573 -6.414 1.00 94.56 120 VAL A CA 1
ATOM 951 C C . VAL A 1 120 ? 32.331 6.353 -5.628 1.00 94.56 120 VAL A C 1
ATOM 953 O O . VAL A 1 120 ? 33.358 6.692 -6.201 1.00 94.56 120 VAL A O 1
ATOM 956 N N . ASN A 1 121 ? 32.145 6.527 -4.316 1.00 95.44 121 ASN A N 1
ATOM 957 C CA . ASN A 1 121 ? 33.121 7.207 -3.463 1.00 95.44 121 ASN A CA 1
ATOM 958 C C . ASN A 1 121 ? 34.510 6.573 -3.578 1.00 95.44 121 ASN A C 1
ATOM 960 O O . ASN A 1 121 ? 35.470 7.282 -3.853 1.00 95.44 121 ASN A O 1
ATOM 964 N N . LYS A 1 122 ? 34.607 5.239 -3.469 1.00 95.56 122 LYS A N 1
ATOM 965 C CA . LYS A 1 122 ? 35.887 4.531 -3.611 1.00 95.56 122 LYS A CA 1
ATOM 966 C C . LYS A 1 122 ? 36.554 4.806 -4.965 1.00 95.56 122 LYS A C 1
ATOM 968 O O . LYS A 1 122 ? 37.754 5.050 -5.010 1.00 95.56 122 LYS A O 1
ATOM 973 N N . LYS A 1 123 ? 35.786 4.774 -6.063 1.00 95.12 123 LYS A N 1
ATOM 974 C CA . LYS A 1 123 ? 36.290 5.069 -7.418 1.00 95.12 123 LYS A CA 1
ATOM 975 C C . LYS A 1 123 ? 36.686 6.535 -7.600 1.00 95.12 123 LYS A C 1
ATOM 977 O O . LYS A 1 123 ? 37.580 6.821 -8.382 1.00 95.12 123 LYS A O 1
ATOM 982 N N . SER A 1 124 ? 36.041 7.441 -6.875 1.00 95.38 124 SER A N 1
ATOM 983 C CA . SER A 1 124 ? 36.371 8.867 -6.834 1.00 95.38 124 SER A CA 1
ATOM 984 C C . SER A 1 124 ? 37.466 9.206 -5.817 1.00 95.38 124 SER A C 1
ATOM 986 O O . SER A 1 124 ? 37.655 10.381 -5.529 1.00 95.38 124 SER A O 1
ATOM 988 N N . LEU A 1 125 ? 38.166 8.206 -5.264 1.00 96.69 125 LEU A N 1
ATOM 989 C CA . LEU A 1 125 ? 39.214 8.379 -4.247 1.00 96.69 125 LEU A CA 1
ATOM 990 C C . LEU A 1 125 ? 38.717 9.076 -2.965 1.00 96.69 125 LEU A C 1
ATOM 992 O O . LEU A 1 125 ? 39.479 9.704 -2.237 1.00 96.69 125 LEU A O 1
ATOM 996 N N . LEU A 1 126 ? 37.425 8.936 -2.672 1.00 96.31 126 LEU A N 1
ATOM 997 C CA . LEU A 1 126 ? 36.780 9.416 -1.457 1.00 96.31 126 LEU A CA 1
ATOM 998 C C . LEU A 1 126 ? 36.559 8.267 -0.472 1.00 96.31 126 LEU A C 1
ATOM 1000 O O . LEU A 1 126 ? 36.452 7.095 -0.846 1.00 96.31 126 LEU A O 1
ATOM 1004 N N . SER A 1 127 ? 36.391 8.619 0.805 1.00 95.75 127 SER A N 1
ATOM 1005 C CA . SER A 1 127 ? 36.004 7.650 1.830 1.00 95.75 127 SER A CA 1
ATOM 1006 C C . SER A 1 127 ? 34.669 6.972 1.467 1.00 95.75 127 SER A C 1
ATOM 1008 O O . SER A 1 127 ? 33.659 7.654 1.244 1.00 95.75 127 SER A O 1
ATOM 1010 N N . PRO A 1 128 ? 34.606 5.627 1.444 1.00 93.12 128 PRO A N 1
ATOM 1011 C CA . PRO A 1 128 ? 33.369 4.890 1.179 1.00 93.12 128 PRO A CA 1
ATOM 1012 C C . PRO A 1 128 ? 32.244 5.146 2.196 1.00 93.12 128 PRO A C 1
ATOM 1014 O O . PRO A 1 128 ? 31.079 4.876 1.892 1.00 93.12 128 PRO A O 1
ATOM 1017 N N . GLY A 1 129 ? 32.592 5.651 3.388 1.00 94.50 129 GLY A N 1
ATOM 1018 C CA . GLY A 1 129 ? 31.675 5.946 4.487 1.00 94.50 129 GLY A CA 1
ATOM 1019 C C . GLY A 1 129 ? 31.140 4.686 5.172 1.00 94.50 129 GLY A C 1
ATOM 1020 O O . GLY A 1 129 ? 30.283 3.988 4.631 1.00 94.50 129 GLY A O 1
ATOM 1021 N N . HIS A 1 130 ? 31.584 4.419 6.403 1.00 93.88 130 HIS A N 1
ATOM 1022 C CA . HIS A 1 130 ? 31.155 3.243 7.172 1.00 93.88 130 HIS A CA 1
ATOM 1023 C C . HIS A 1 130 ? 29.622 3.170 7.333 1.00 93.88 130 HIS A C 1
ATOM 1025 O O . HIS A 1 130 ? 29.001 2.145 7.041 1.00 93.88 130 HIS A O 1
ATOM 1031 N N . LEU A 1 131 ? 28.986 4.289 7.701 1.00 95.06 131 LEU A N 1
ATOM 1032 C CA . LEU A 1 131 ? 27.527 4.373 7.842 1.00 95.06 131 LEU A CA 1
ATOM 1033 C C . LEU A 1 131 ? 26.787 4.187 6.505 1.00 95.06 131 LEU A C 1
ATOM 1035 O O . LEU A 1 131 ? 25.725 3.560 6.477 1.00 95.06 131 LEU A O 1
ATOM 1039 N N . THR A 1 132 ? 27.351 4.679 5.397 1.00 93.25 132 THR A N 1
ATOM 1040 C CA . THR A 1 132 ? 26.791 4.523 4.043 1.00 93.25 132 THR A CA 1
ATOM 1041 C C . THR A 1 132 ? 26.754 3.053 3.632 1.00 93.25 132 THR A C 1
ATOM 1043 O O . THR A 1 132 ? 25.726 2.572 3.149 1.00 93.25 132 THR A O 1
ATOM 1046 N N . ILE A 1 133 ? 27.833 2.312 3.909 1.00 95.25 133 ILE A N 1
ATOM 1047 C CA . ILE A 1 133 ? 27.915 0.867 3.661 1.00 95.25 133 ILE A CA 1
ATOM 1048 C C . ILE A 1 133 ? 26.836 0.129 4.462 1.00 95.25 133 ILE A C 1
ATOM 1050 O O . ILE A 1 133 ? 26.045 -0.627 3.889 1.00 95.25 133 ILE A O 1
ATOM 1054 N N . LEU A 1 134 ? 26.753 0.382 5.774 1.00 96.00 134 LEU A N 1
ATOM 1055 C CA . LEU A 1 134 ? 25.757 -0.257 6.642 1.00 96.00 134 LEU A CA 1
ATOM 1056 C C . LEU A 1 134 ? 24.321 0.050 6.196 1.00 96.00 134 LEU A C 1
ATOM 1058 O O . LEU A 1 134 ? 23.459 -0.837 6.201 1.00 96.00 134 LEU A O 1
ATOM 1062 N N . HIS A 1 135 ? 24.053 1.290 5.774 1.00 94.19 135 HIS A N 1
ATOM 1063 C CA . HIS A 1 135 ? 22.756 1.676 5.226 1.00 94.19 135 HIS A CA 1
ATOM 1064 C C . HIS A 1 135 ? 22.419 0.887 3.954 1.00 94.19 135 HIS A C 1
ATOM 1066 O O . HIS A 1 135 ? 21.318 0.334 3.854 1.00 94.19 135 HIS A O 1
ATOM 1072 N N . GLY A 1 136 ? 23.367 0.797 3.014 1.00 95.25 136 GLY A N 1
ATOM 1073 C CA . GLY A 1 136 ? 23.218 0.046 1.768 1.00 95.25 136 GLY A CA 1
ATOM 1074 C C . GLY A 1 136 ? 22.880 -1.425 2.017 1.00 95.25 136 GLY A C 1
ATOM 1075 O O . GLY A 1 136 ? 21.860 -1.915 1.528 1.00 95.25 136 GLY A O 1
ATOM 1076 N N . ILE A 1 137 ? 23.654 -2.098 2.879 1.00 95.56 137 ILE A N 1
ATOM 1077 C CA . ILE A 1 137 ? 23.435 -3.506 3.257 1.00 95.56 137 ILE A CA 1
ATOM 1078 C C . ILE A 1 137 ? 22.036 -3.708 3.854 1.00 95.56 137 ILE A C 1
ATOM 1080 O O . ILE A 1 137 ? 21.309 -4.628 3.462 1.00 95.56 137 ILE A O 1
ATOM 1084 N N . ARG A 1 138 ? 21.621 -2.836 4.784 1.00 96.38 138 ARG A N 1
ATOM 1085 C CA . ARG A 1 138 ? 20.303 -2.920 5.433 1.00 96.38 138 ARG A CA 1
ATOM 1086 C C . ARG A 1 138 ? 19.164 -2.772 4.421 1.00 96.38 138 ARG A C 1
ATOM 1088 O O . ARG A 1 138 ? 18.197 -3.538 4.466 1.00 96.38 138 ARG A O 1
ATOM 1095 N N . LYS A 1 139 ? 19.269 -1.803 3.508 1.00 94.38 139 LYS A N 1
ATOM 1096 C CA . LYS A 1 139 ? 18.281 -1.576 2.442 1.00 94.38 139 LYS A CA 1
ATOM 1097 C C . LYS A 1 139 ? 18.202 -2.763 1.486 1.00 94.38 139 LYS A C 1
ATOM 1099 O O . LYS A 1 139 ? 17.098 -3.221 1.188 1.00 94.38 139 LYS A O 1
ATOM 1104 N N . ASP A 1 140 ? 19.343 -3.305 1.065 1.00 94.56 140 ASP A N 1
ATOM 1105 C CA . ASP A 1 140 ? 19.389 -4.463 0.173 1.00 94.56 140 ASP A CA 1
ATOM 1106 C C . ASP A 1 140 ? 18.814 -5.726 0.822 1.00 94.56 140 ASP A C 1
ATOM 1108 O O . ASP A 1 140 ? 18.035 -6.438 0.180 1.00 94.56 140 ASP A O 1
ATOM 1112 N N . ARG A 1 141 ? 19.103 -5.973 2.109 1.00 96.00 141 ARG A N 1
ATOM 1113 C CA . ARG A 1 141 ? 18.497 -7.077 2.872 1.00 96.00 141 ARG A CA 1
ATOM 1114 C C . ARG A 1 141 ? 16.973 -6.943 2.919 1.00 96.00 141 ARG A C 1
ATOM 1116 O O . ARG A 1 141 ? 16.270 -7.898 2.589 1.00 96.00 141 ARG A O 1
ATOM 1123 N N . ARG A 1 142 ? 16.459 -5.751 3.248 1.00 94.44 142 ARG A N 1
ATOM 1124 C CA . ARG A 1 142 ? 15.012 -5.479 3.268 1.00 94.44 142 ARG A CA 1
ATOM 1125 C C . ARG A 1 142 ? 14.379 -5.691 1.890 1.00 94.44 142 ARG A C 1
ATOM 1127 O O . ARG A 1 142 ? 13.354 -6.361 1.796 1.00 94.44 142 ARG A O 1
ATOM 1134 N N . ARG A 1 143 ? 14.997 -5.176 0.819 1.00 90.69 143 ARG A N 1
ATOM 1135 C CA . ARG A 1 143 ? 14.529 -5.366 -0.566 1.00 90.69 143 ARG A CA 1
ATOM 1136 C C . ARG A 1 143 ? 14.426 -6.851 -0.924 1.00 90.69 143 ARG A C 1
ATOM 1138 O O . ARG A 1 143 ? 13.403 -7.272 -1.460 1.00 90.69 143 ARG A O 1
ATOM 1145 N N . LYS A 1 144 ? 15.458 -7.647 -0.612 1.00 93.25 144 LYS A N 1
ATOM 1146 C CA . LYS A 1 144 ? 15.469 -9.099 -0.864 1.00 93.25 144 LYS A CA 1
ATOM 1147 C C . LYS A 1 144 ? 14.349 -9.815 -0.106 1.00 93.25 144 LYS A C 1
ATOM 1149 O O . LYS A 1 144 ? 13.644 -10.624 -0.703 1.00 93.25 144 LYS A O 1
ATOM 1154 N N . GLN A 1 145 ? 14.151 -9.484 1.171 1.00 93.62 145 GLN A N 1
ATOM 1155 C CA . GLN A 1 145 ? 13.095 -10.081 1.990 1.00 93.62 145 GLN A CA 1
ATOM 1156 C C . GLN A 1 145 ? 11.698 -9.745 1.455 1.00 93.62 145 GLN A C 1
ATOM 1158 O O . GLN A 1 145 ? 10.893 -10.650 1.263 1.00 93.62 145 GLN A O 1
ATOM 1163 N N . ILE A 1 146 ? 11.438 -8.475 1.124 1.00 90.50 146 ILE A N 1
ATOM 1164 C CA . ILE A 1 146 ? 10.165 -8.047 0.526 1.00 90.50 146 ILE A CA 1
ATOM 1165 C C . ILE A 1 146 ? 9.908 -8.794 -0.783 1.00 90.50 146 ILE A C 1
ATOM 1167 O O . ILE A 1 146 ? 8.826 -9.346 -0.960 1.00 90.50 146 ILE A O 1
ATOM 1171 N N . ARG A 1 147 ? 10.904 -8.873 -1.676 1.00 90.12 147 ARG A N 1
ATOM 1172 C CA . ARG A 1 147 ? 10.771 -9.591 -2.952 1.00 90.12 147 ARG A CA 1
ATOM 1173 C C . ARG A 1 147 ? 10.447 -11.070 -2.739 1.00 90.12 147 ARG A C 1
ATOM 1175 O O . ARG A 1 147 ? 9.565 -11.588 -3.418 1.00 90.12 147 ARG A O 1
ATOM 1182 N N . LYS A 1 148 ? 11.129 -11.727 -1.792 1.00 93.62 148 LYS A N 1
ATOM 1183 C CA . LYS A 1 148 ? 10.876 -13.132 -1.436 1.00 93.62 148 LYS A CA 1
ATOM 1184 C C . LYS A 1 148 ? 9.453 -13.322 -0.913 1.00 93.62 148 LYS A C 1
ATOM 1186 O O . LYS A 1 148 ? 8.789 -14.260 -1.326 1.00 93.62 148 LYS A O 1
ATOM 1191 N N . THR A 1 149 ? 8.969 -12.433 -0.049 1.00 90.44 149 THR A N 1
ATOM 1192 C CA . THR A 1 149 ? 7.598 -12.508 0.473 1.00 90.44 149 THR A CA 1
ATOM 1193 C C . THR A 1 149 ? 6.567 -12.267 -0.631 1.00 90.44 149 THR A C 1
ATOM 1195 O O . THR A 1 149 ? 5.636 -13.055 -0.781 1.00 90.44 149 THR A O 1
ATOM 1198 N N . GLN A 1 150 ? 6.748 -11.223 -1.445 1.00 89.88 150 GLN A N 1
ATOM 1199 C CA . GLN A 1 150 ? 5.798 -10.823 -2.488 1.00 89.88 150 GLN A CA 1
ATOM 1200 C C . GLN A 1 150 ? 5.683 -11.828 -3.641 1.00 89.88 150 GLN A C 1
ATOM 1202 O O . GLN A 1 150 ? 4.641 -11.897 -4.297 1.00 89.88 150 GLN A O 1
ATOM 1207 N N . SER A 1 151 ? 6.730 -12.618 -3.896 1.00 88.06 151 SER A N 1
ATOM 1208 C CA . SER A 1 151 ? 6.687 -13.666 -4.917 1.00 88.06 151 SER A CA 1
ATOM 1209 C C . SER A 1 151 ? 5.881 -14.894 -4.485 1.00 88.06 151 SER A C 1
ATOM 1211 O O . SER A 1 151 ? 5.435 -15.645 -5.356 1.00 88.06 151 SER A O 1
ATOM 1213 N N . THR A 1 152 ? 5.646 -15.089 -3.180 1.00 89.31 152 THR A N 1
ATOM 1214 C CA . THR A 1 152 ? 4.902 -16.252 -2.674 1.00 89.31 152 THR A CA 1
ATOM 1215 C C . THR A 1 152 ? 3.434 -16.239 -3.102 1.00 89.31 152 THR A C 1
ATOM 1217 O O . THR A 1 152 ? 2.783 -15.195 -3.194 1.00 89.31 152 THR A O 1
ATOM 1220 N N . THR A 1 153 ? 2.877 -17.429 -3.327 1.00 88.62 153 THR A N 1
ATOM 1221 C CA . THR A 1 153 ? 1.446 -17.606 -3.612 1.00 88.62 153 THR A CA 1
ATOM 1222 C C . THR A 1 153 ? 0.580 -17.161 -2.437 1.00 88.62 153 THR A C 1
ATOM 1224 O O . THR A 1 153 ? -0.448 -16.527 -2.657 1.00 88.62 153 THR A O 1
ATOM 1227 N N . ASN A 1 154 ? 1.017 -17.427 -1.201 1.00 88.12 154 ASN A N 1
ATOM 1228 C CA . ASN A 1 154 ? 0.326 -17.002 0.014 1.00 88.12 154 ASN A CA 1
ATOM 1229 C C . ASN A 1 154 ? 0.177 -15.473 0.070 1.00 88.12 154 ASN A C 1
ATOM 1231 O O . ASN A 1 154 ? -0.938 -14.990 0.233 1.00 88.12 154 ASN A O 1
ATOM 1235 N N . PHE A 1 155 ? 1.249 -14.709 -0.180 1.00 88.56 155 PHE A N 1
ATOM 1236 C CA . PHE A 1 155 ? 1.167 -13.245 -0.213 1.00 88.56 155 PHE A CA 1
ATOM 1237 C C . PHE A 1 155 ? 0.197 -12.744 -1.289 1.00 88.56 155 PHE A C 1
ATOM 1239 O O . PHE A 1 155 ? -0.627 -11.869 -1.024 1.00 88.56 155 PHE A O 1
ATOM 1246 N N . LYS A 1 156 ? 0.259 -13.317 -2.499 1.00 86.56 156 LYS A N 1
ATOM 1247 C CA . LYS A 1 156 ? -0.641 -12.940 -3.600 1.00 86.56 156 LYS A CA 1
ATOM 1248 C C . LYS A 1 156 ? -2.108 -13.231 -3.267 1.00 86.56 156 LYS A C 1
ATOM 1250 O O . LYS A 1 156 ? -2.947 -12.371 -3.519 1.00 86.56 156 LYS A O 1
ATOM 1255 N N . ARG A 1 157 ? -2.402 -14.392 -2.666 1.00 85.88 157 ARG A N 1
ATOM 1256 C CA . ARG A 1 157 ? -3.749 -14.763 -2.196 1.00 85.88 157 ARG A CA 1
ATOM 1257 C C . ARG A 1 157 ? -4.217 -13.846 -1.073 1.00 85.88 157 ARG A C 1
ATOM 1259 O O . ARG A 1 157 ? -5.267 -13.235 -1.203 1.00 85.88 157 ARG A O 1
ATOM 1266 N N . LYS A 1 158 ? -3.393 -13.649 -0.039 1.00 86.06 158 LYS A N 1
ATOM 1267 C CA . LYS A 1 158 ? -3.694 -12.757 1.087 1.00 86.06 158 LYS A CA 1
ATOM 1268 C C . LYS A 1 158 ? -3.997 -11.333 0.621 1.00 86.06 158 LYS A C 1
ATOM 1270 O O . LYS A 1 158 ? -4.915 -10.716 1.141 1.00 86.06 158 LYS A O 1
ATOM 1275 N N . ARG A 1 159 ? -3.285 -10.820 -0.388 1.00 83.62 159 ARG A N 1
ATOM 1276 C CA . ARG A 1 159 ? -3.577 -9.506 -0.984 1.00 83.62 159 ARG A CA 1
ATOM 1277 C C . ARG A 1 159 ? -4.992 -9.428 -1.573 1.00 83.62 159 ARG A C 1
ATOM 1279 O O . ARG A 1 159 ? -5.631 -8.392 -1.433 1.00 83.62 159 ARG A O 1
ATOM 1286 N N . LEU A 1 160 ? -5.465 -10.490 -2.227 1.00 80.25 160 LEU A N 1
ATOM 1287 C CA . LEU A 1 160 ? -6.828 -10.562 -2.765 1.00 80.25 160 LEU A CA 1
ATOM 1288 C C . LEU A 1 160 ? -7.857 -10.686 -1.637 1.00 80.25 160 LEU A C 1
ATOM 1290 O O . LEU A 1 160 ? -8.810 -9.920 -1.610 1.00 80.25 160 LEU A O 1
ATOM 1294 N N . THR A 1 161 ? -7.617 -11.568 -0.663 1.00 82.69 161 THR A N 1
ATOM 1295 C CA . THR A 1 161 ? -8.511 -11.751 0.491 1.00 82.69 161 THR A CA 1
ATOM 1296 C C . THR A 1 161 ? -8.641 -10.481 1.328 1.00 82.69 161 THR A C 1
ATOM 1298 O O . THR A 1 161 ? -9.736 -10.148 1.752 1.00 82.69 161 THR A O 1
ATOM 1301 N N . ILE A 1 162 ? -7.552 -9.731 1.533 1.00 79.81 162 ILE A N 1
ATOM 1302 C CA . ILE A 1 162 ? -7.607 -8.432 2.220 1.00 79.81 162 ILE A CA 1
ATOM 1303 C C . ILE A 1 162 ? -8.470 -7.448 1.431 1.00 79.81 162 ILE A C 1
ATOM 1305 O O . ILE A 1 162 ? -9.237 -6.710 2.033 1.00 79.81 162 ILE A O 1
ATOM 1309 N N . LYS A 1 163 ? -8.359 -7.429 0.097 1.00 73.31 163 LYS A N 1
ATOM 1310 C CA . LYS A 1 163 ? -9.194 -6.554 -0.730 1.00 73.31 163 LYS A CA 1
ATOM 1311 C C . LYS A 1 163 ? -10.678 -6.884 -0.542 1.00 73.31 163 LYS A C 1
ATOM 1313 O O . LYS A 1 163 ? -11.457 -5.964 -0.348 1.00 73.31 163 LYS A O 1
ATOM 1318 N N . GLU A 1 164 ? -11.023 -8.168 -0.537 1.00 76.12 164 GLU A N 1
ATOM 1319 C CA . GLU A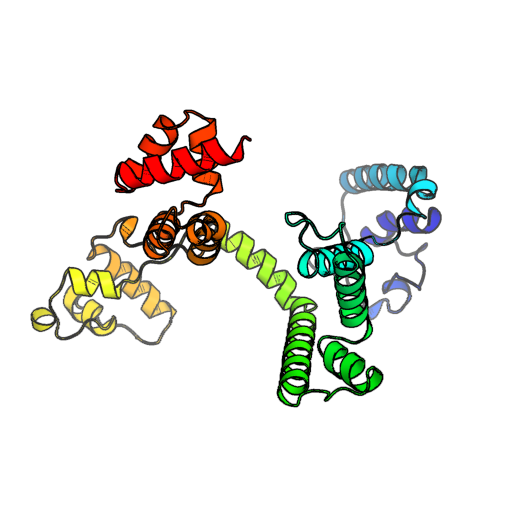 1 164 ? -12.396 -8.645 -0.332 1.00 76.12 164 GLU A CA 1
ATOM 1320 C C . GLU A 1 164 ? -12.927 -8.349 1.075 1.00 76.12 164 GLU A C 1
ATOM 1322 O O . GLU A 1 164 ? -14.034 -7.847 1.248 1.00 76.12 164 GLU A O 1
ATOM 1327 N N . PHE A 1 165 ? -12.103 -8.596 2.092 1.00 76.81 165 PHE A N 1
ATOM 1328 C CA . PHE A 1 165 ? -12.421 -8.286 3.482 1.00 76.81 165 PHE A CA 1
ATOM 1329 C C . PHE A 1 165 ? -12.740 -6.798 3.662 1.00 76.81 165 PHE A C 1
ATOM 1331 O O . PHE A 1 165 ? -13.710 -6.455 4.325 1.00 76.81 165 PHE A O 1
ATOM 1338 N N . MET A 1 166 ? -11.967 -5.914 3.025 1.00 73.06 166 MET A N 1
ATOM 1339 C CA . MET A 1 166 ? -12.171 -4.463 3.106 1.00 73.06 166 MET A CA 1
ATOM 1340 C C . MET A 1 166 ? -13.411 -3.967 2.345 1.00 73.06 166 MET A C 1
ATOM 1342 O O . MET A 1 166 ? -13.772 -2.805 2.508 1.00 73.06 166 MET A O 1
ATOM 1346 N N . LEU A 1 167 ? -14.057 -4.805 1.522 1.00 69.50 167 LEU A N 1
ATOM 1347 C CA . LEU A 1 167 ? -15.368 -4.490 0.935 1.00 69.50 167 LEU A CA 1
ATOM 1348 C C . LEU A 1 167 ? -16.510 -4.723 1.928 1.00 69.50 167 LEU A C 1
ATOM 1350 O O . LEU A 1 167 ? -17.517 -4.029 1.864 1.00 69.50 167 LEU A O 1
ATOM 1354 N N . HIS A 1 168 ? -16.343 -5.682 2.838 1.00 74.44 168 HIS A N 1
ATOM 1355 C CA . HIS A 1 168 ? -17.392 -6.109 3.764 1.00 74.44 168 HIS A CA 1
ATOM 1356 C C . HIS A 1 168 ? -17.208 -5.538 5.170 1.00 74.44 168 HIS A C 1
ATOM 1358 O O . HIS A 1 168 ? -18.183 -5.367 5.896 1.00 74.44 168 HIS A O 1
ATOM 1364 N N . ILE A 1 169 ? -15.967 -5.246 5.569 1.00 78.19 169 ILE A N 1
ATOM 1365 C CA . ILE A 1 169 ? -15.651 -4.755 6.908 1.00 78.19 169 ILE A CA 1
ATOM 1366 C C . ILE A 1 169 ? -14.960 -3.396 6.825 1.00 78.19 169 ILE A C 1
ATOM 1368 O O . ILE A 1 169 ? -13.819 -3.272 6.378 1.00 78.19 169 ILE A O 1
ATOM 1372 N N . TYR A 1 170 ? -15.665 -2.376 7.313 1.00 76.56 170 TYR A N 1
ATOM 1373 C CA . TYR A 1 170 ? -15.212 -0.985 7.337 1.00 76.56 170 TYR A CA 1
ATOM 1374 C C . TYR A 1 170 ? -14.176 -0.710 8.444 1.00 76.56 170 TYR A C 1
ATOM 1376 O O . TYR A 1 170 ? -13.210 0.033 8.244 1.00 76.56 170 TYR A O 1
ATOM 1384 N N . GLY A 1 171 ? -14.324 -1.346 9.608 1.00 84.81 171 GLY A N 1
ATOM 1385 C CA . GLY A 1 171 ? -13.466 -1.103 10.764 1.00 84.81 171 GLY A CA 1
ATOM 1386 C C . GLY A 1 171 ? -13.737 -2.044 11.931 1.00 84.81 171 GLY A C 1
ATOM 1387 O O . GLY A 1 171 ? -14.410 -3.061 11.783 1.00 84.81 171 GLY A O 1
ATOM 1388 N N . CYS A 1 172 ? -13.209 -1.691 13.098 1.00 89.06 172 CYS A N 1
ATOM 1389 C CA . CYS A 1 172 ? -13.458 -2.390 14.355 1.00 89.06 172 CYS A CA 1
ATOM 1390 C C . CYS A 1 172 ? -13.767 -1.410 15.486 1.00 89.06 172 CYS A C 1
ATOM 1392 O O . CYS A 1 172 ? -13.361 -0.253 15.443 1.00 89.06 172 CYS A O 1
ATOM 1394 N N . ILE A 1 173 ? -14.462 -1.879 16.518 1.00 89.62 173 ILE A N 1
ATOM 1395 C CA . ILE A 1 173 ? -14.711 -1.110 17.738 1.00 89.62 173 ILE A CA 1
ATOM 1396 C C . ILE A 1 173 ? -13.909 -1.739 18.873 1.00 89.62 173 ILE A C 1
ATOM 1398 O O . ILE A 1 173 ? -13.851 -2.959 19.012 1.00 89.62 173 ILE A O 1
ATOM 1402 N N . ASP A 1 174 ? -13.289 -0.894 19.690 1.00 90.94 174 ASP A N 1
ATOM 1403 C CA . ASP A 1 174 ? -12.605 -1.319 20.906 1.00 90.94 174 ASP A CA 1
ATOM 1404 C C . ASP A 1 174 ? -13.592 -1.308 22.085 1.00 90.94 174 ASP A C 1
ATOM 1406 O O . ASP A 1 174 ? -13.816 -0.275 22.726 1.00 90.94 174 ASP A O 1
ATOM 1410 N N . THR A 1 175 ? -14.217 -2.455 22.353 1.00 92.81 175 THR A N 1
ATOM 1411 C CA . THR A 1 175 ? -15.295 -2.605 23.348 1.00 92.81 175 THR A CA 1
ATOM 1412 C C . THR A 1 175 ? -14.853 -2.269 24.771 1.00 92.81 175 THR A C 1
ATOM 1414 O O . THR A 1 175 ? -15.665 -1.797 25.567 1.00 92.81 175 THR A O 1
ATOM 1417 N N . ILE A 1 176 ? -13.557 -2.378 25.094 1.00 92.62 176 ILE A N 1
ATOM 1418 C CA . ILE A 1 176 ? -13.049 -1.968 26.410 1.00 92.62 176 ILE A CA 1
ATOM 1419 C C . ILE A 1 176 ? -13.196 -0.458 26.630 1.00 92.62 176 ILE A C 1
ATOM 1421 O O . ILE A 1 176 ? -13.407 -0.009 27.759 1.00 92.62 176 ILE A O 1
ATOM 1425 N N . LYS A 1 177 ? -13.106 0.350 25.563 1.00 91.69 177 LYS A N 1
ATOM 1426 C CA . LYS A 1 177 ? -13.302 1.802 25.655 1.00 91.69 177 LYS A CA 1
ATOM 1427 C C . LYS A 1 177 ? -14.760 2.136 25.921 1.00 91.69 177 LYS A C 1
ATOM 1429 O O . LYS A 1 177 ? -15.018 3.046 26.707 1.00 91.69 177 LYS A O 1
ATOM 1434 N N . LEU A 1 178 ? -15.685 1.394 25.311 1.00 93.62 178 LEU A N 1
ATOM 1435 C CA . LEU A 1 178 ? -17.117 1.527 25.577 1.00 93.62 178 LEU A CA 1
ATOM 1436 C C . LEU A 1 178 ? -17.424 1.171 27.035 1.00 93.62 178 LEU A C 1
ATOM 1438 O O . LEU A 1 178 ? -18.023 1.969 27.756 1.00 93.62 178 LEU A O 1
ATOM 1442 N N . ALA A 1 179 ? -16.903 0.035 27.504 1.00 93.31 179 ALA A N 1
ATOM 1443 C CA . ALA A 1 179 ? -17.088 -0.419 28.877 1.00 93.31 179 ALA A CA 1
ATOM 1444 C C . ALA A 1 179 ? -16.552 0.594 29.902 1.00 93.31 179 ALA A C 1
ATOM 1446 O O . ALA A 1 179 ? -17.244 0.931 30.859 1.00 93.31 179 ALA A O 1
ATOM 1447 N N . ARG A 1 180 ? -15.349 1.142 29.681 1.00 93.06 180 ARG A N 1
ATOM 1448 C CA . ARG A 1 180 ? -14.743 2.162 30.559 1.00 93.06 180 ARG A CA 1
ATOM 1449 C C . ARG A 1 180 ? -15.484 3.497 30.557 1.00 93.06 180 ARG A C 1
ATOM 1451 O O . ARG A 1 180 ? -15.398 4.237 31.535 1.00 93.06 180 ARG A O 1
ATOM 1458 N N . ARG A 1 181 ? -16.166 3.830 29.458 1.00 92.38 181 ARG A N 1
ATOM 1459 C CA . ARG A 1 181 ? -16.986 5.042 29.356 1.00 92.38 181 ARG A CA 1
ATOM 1460 C C . ARG A 1 181 ? -18.254 4.909 30.197 1.00 92.38 181 ARG A C 1
ATOM 1462 O O . ARG A 1 181 ? -18.577 5.845 30.922 1.00 92.38 181 ARG A O 1
ATOM 1469 N N . LYS A 1 182 ? -18.929 3.759 30.106 1.00 92.06 182 LYS A N 1
ATOM 1470 C CA . LYS A 1 182 ? -20.227 3.515 30.750 1.00 92.06 182 LYS A CA 1
ATOM 1471 C C . LYS A 1 182 ? -20.101 3.124 32.222 1.00 92.06 182 LYS A C 1
ATOM 1473 O O . LYS A 1 182 ? -20.842 3.633 33.052 1.00 92.06 182 LYS A O 1
ATOM 1478 N N . PHE A 1 183 ? -19.136 2.274 32.557 1.00 92.50 183 PHE A N 1
ATOM 1479 C CA . PHE A 1 183 ? -19.046 1.667 33.880 1.00 92.50 183 PHE A CA 1
ATOM 1480 C C . PHE A 1 183 ? -17.779 2.084 34.620 1.00 92.50 183 PHE A C 1
ATOM 1482 O O . PHE A 1 183 ? -16.667 1.973 34.088 1.00 92.50 183 PHE A O 1
ATOM 1489 N N . LYS A 1 184 ? -17.914 2.538 35.871 1.00 92.69 184 LYS A N 1
ATOM 1490 C CA . LYS A 1 184 ? -16.752 2.896 36.687 1.00 92.69 184 LYS A CA 1
ATOM 1491 C C . LYS A 1 184 ? -16.114 1.643 37.277 1.00 92.69 184 LYS A C 1
ATOM 1493 O O . LYS A 1 184 ? -16.775 0.673 37.631 1.00 92.69 184 LYS A O 1
ATOM 1498 N N . THR A 1 185 ? -14.795 1.698 37.439 1.00 92.06 185 THR A N 1
ATOM 1499 C CA . THR A 1 185 ? -14.007 0.611 38.036 1.00 92.06 185 THR A CA 1
ATOM 1500 C C . THR A 1 185 ? -14.465 0.267 39.454 1.00 92.06 185 THR A C 1
ATOM 1502 O O . THR A 1 185 ? -14.340 -0.877 39.858 1.00 92.06 185 THR A O 1
ATOM 1505 N N . LYS A 1 186 ? -15.024 1.224 40.206 1.00 91.12 186 LYS A N 1
ATOM 1506 C CA . LYS A 1 186 ? -15.540 0.972 41.560 1.00 91.12 186 LYS A CA 1
ATOM 1507 C C . LYS A 1 186 ? -16.751 0.029 41.571 1.00 91.12 186 LYS A C 1
ATOM 1509 O O . LYS A 1 186 ? -16.873 -0.754 42.502 1.00 91.12 186 LYS A O 1
ATOM 1514 N N . ASP A 1 187 ? -17.580 0.066 40.528 1.00 89.81 187 ASP A N 1
ATOM 1515 C CA . ASP A 1 187 ? -18.843 -0.683 40.477 1.00 89.81 187 ASP A CA 1
ATOM 1516 C C . ASP A 1 187 ? -18.630 -2.113 39.953 1.00 89.81 187 ASP A C 1
ATOM 1518 O O . ASP A 1 187 ? -19.242 -3.068 40.426 1.00 89.81 187 ASP A O 1
ATOM 1522 N N . ILE A 1 188 ? -17.721 -2.272 38.983 1.00 91.06 188 ILE A N 1
ATOM 1523 C CA . ILE A 1 188 ? -17.465 -3.556 38.300 1.00 91.06 188 ILE A CA 1
ATOM 1524 C C . ILE A 1 188 ? -16.155 -4.218 38.766 1.00 91.06 188 ILE A C 1
ATOM 1526 O O . ILE A 1 188 ? -15.932 -5.410 38.562 1.00 91.06 188 ILE A O 1
ATOM 1530 N N . GLY A 1 189 ? -15.265 -3.472 39.420 1.00 92.38 189 GLY A N 1
ATOM 1531 C CA . GLY A 1 189 ? -13.935 -3.917 39.843 1.00 92.38 189 GLY A CA 1
ATOM 1532 C C . GLY A 1 189 ? -12.893 -3.810 38.728 1.00 92.38 189 GLY A C 1
ATOM 1533 O O . GLY A 1 189 ? -11.871 -3.149 38.893 1.00 92.38 189 GLY A O 1
ATOM 1534 N N . ASN A 1 190 ? -13.134 -4.432 37.570 1.00 93.19 190 ASN A N 1
ATOM 1535 C CA . ASN A 1 190 ? -12.264 -4.312 36.396 1.00 93.19 190 ASN A CA 1
ATOM 1536 C C . ASN A 1 190 ? -13.043 -4.506 35.079 1.00 93.19 190 ASN A C 1
ATOM 1538 O O . ASN A 1 190 ? -14.132 -5.064 35.068 1.00 93.19 190 ASN A O 1
ATOM 1542 N N . HIS A 1 191 ? -12.468 -4.066 33.956 1.00 94.88 191 HIS A N 1
ATOM 1543 C CA . HIS A 1 191 ? -13.102 -4.138 32.627 1.00 94.88 191 HIS A CA 1
ATOM 1544 C C . HIS A 1 191 ? -12.601 -5.307 31.768 1.00 94.88 191 HIS A C 1
ATOM 1546 O O . HIS A 1 191 ? -12.583 -5.200 30.542 1.00 94.88 191 HIS A O 1
ATOM 1552 N N . LYS A 1 192 ? -12.133 -6.403 32.377 1.00 94.62 192 LYS A N 1
ATOM 1553 C CA . LYS A 1 192 ? -11.879 -7.640 3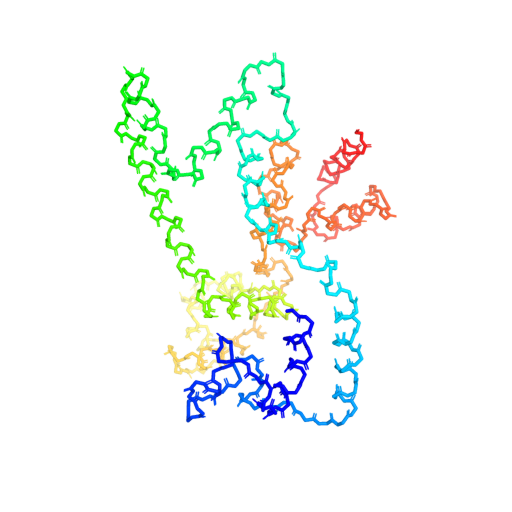1.626 1.00 94.62 192 LYS A CA 1
ATOM 1554 C C . LYS A 1 192 ? -13.212 -8.198 31.136 1.00 94.62 192 LYS A C 1
ATOM 1556 O O . LYS A 1 192 ? -14.220 -8.086 31.829 1.00 94.62 192 LYS A O 1
ATOM 1561 N N . GLN A 1 193 ? -13.197 -8.839 29.971 1.00 94.88 193 GLN A N 1
ATOM 1562 C CA . GLN A 1 193 ? -14.406 -9.401 29.373 1.00 94.88 193 GLN A CA 1
ATOM 1563 C C . GLN A 1 193 ? -15.112 -10.384 30.316 1.00 94.88 193 GLN A C 1
ATOM 1565 O O . GLN A 1 193 ? -16.288 -10.188 30.581 1.00 94.88 193 GLN A O 1
ATOM 1570 N N . GLN A 1 194 ? -14.385 -11.346 30.900 1.00 95.19 194 GLN A N 1
ATOM 1571 C CA . GLN A 1 194 ? -14.890 -12.256 31.944 1.00 95.19 194 GLN A CA 1
ATOM 1572 C C . GLN A 1 194 ? -15.680 -11.512 33.027 1.00 95.19 194 GLN A C 1
ATOM 1574 O O . GLN A 1 194 ? -16.843 -11.806 33.260 1.00 95.19 194 GLN A O 1
ATOM 1579 N N . THR A 1 195 ? -15.072 -10.492 33.640 1.00 95.19 195 THR A N 1
ATOM 1580 C CA . THR A 1 195 ? -15.699 -9.726 34.722 1.00 95.19 195 THR A CA 1
ATOM 1581 C C . THR A 1 195 ? -16.945 -8.979 34.252 1.00 95.19 195 THR A C 1
ATOM 1583 O O . THR A 1 195 ? -17.941 -8.958 34.968 1.00 95.19 195 THR A O 1
ATOM 1586 N N . LEU A 1 196 ? -16.914 -8.396 33.050 1.00 95.25 196 LEU A N 1
ATOM 1587 C CA . LEU A 1 196 ? -18.073 -7.721 32.466 1.00 95.25 196 LEU A CA 1
ATOM 1588 C C . LEU A 1 196 ? -19.216 -8.704 32.187 1.00 95.25 196 LEU A C 1
ATOM 1590 O O . LEU A 1 196 ? -20.353 -8.396 32.521 1.00 95.25 196 LEU A O 1
ATOM 1594 N N . VAL A 1 197 ? -18.920 -9.885 31.635 1.00 95.19 197 VAL A N 1
ATOM 1595 C CA . VAL A 1 197 ? -19.914 -10.939 31.377 1.00 95.19 197 VAL A CA 1
ATOM 1596 C C . VAL A 1 197 ? -20.543 -11.406 32.689 1.00 95.19 197 VAL A C 1
ATOM 1598 O O . VAL A 1 197 ? -21.760 -11.350 32.828 1.00 95.19 197 VAL A O 1
ATOM 1601 N N . THR A 1 198 ? -19.740 -11.743 33.699 1.00 95.00 198 THR A N 1
ATOM 1602 C CA . THR A 1 198 ? -20.263 -12.184 35.000 1.00 95.00 198 THR A CA 1
ATOM 1603 C C . THR A 1 198 ? -21.098 -11.105 35.687 1.00 95.00 198 THR A C 1
ATOM 1605 O O . THR A 1 198 ? -22.144 -11.404 36.252 1.00 95.00 198 THR A O 1
ATOM 1608 N N . LYS A 1 199 ? -20.670 -9.836 35.642 1.00 94.25 199 LYS A N 1
ATOM 1609 C CA . LYS A 1 199 ? -21.365 -8.740 36.339 1.00 94.25 199 LYS A CA 1
ATOM 1610 C C . LYS A 1 199 ? -22.615 -8.239 35.623 1.00 94.25 199 LYS A C 1
ATOM 1612 O O . LYS A 1 199 ? -23.544 -7.825 36.306 1.00 94.25 199 LYS A O 1
ATOM 1617 N N . LEU A 1 200 ? -22.619 -8.218 34.291 1.00 93.12 200 LEU A N 1
ATOM 1618 C CA . LEU A 1 200 ? -23.718 -7.647 33.504 1.00 93.12 200 LEU A CA 1
ATOM 1619 C C . LEU A 1 200 ? -24.702 -8.713 33.018 1.00 93.12 200 LEU A C 1
ATOM 1621 O O . LEU A 1 200 ? -25.897 -8.455 32.996 1.00 93.12 200 LEU A O 1
ATOM 1625 N N . LEU A 1 201 ? -24.209 -9.901 32.660 1.00 93.75 201 LEU A N 1
ATOM 1626 C CA . LEU A 1 201 ? -25.022 -11.000 32.132 1.00 93.75 201 LEU A CA 1
ATOM 1627 C C . LEU A 1 201 ? -25.294 -12.091 33.178 1.00 93.75 201 LEU A C 1
ATOM 1629 O O . LEU A 1 201 ? -26.127 -12.959 32.944 1.00 93.75 201 LEU A O 1
ATOM 1633 N N . GLY A 1 202 ? -24.600 -12.073 34.323 1.00 93.12 202 GLY A N 1
ATOM 1634 C CA . GLY A 1 202 ? -24.806 -13.044 35.404 1.00 93.12 202 GLY A CA 1
ATOM 1635 C C . GLY A 1 202 ? -24.307 -14.458 35.091 1.00 93.12 202 GLY A C 1
ATOM 1636 O O . GLY A 1 202 ? -24.655 -15.392 35.808 1.00 93.12 202 GLY A O 1
ATOM 1637 N N . VAL A 1 203 ? -23.509 -14.627 34.033 1.00 92.69 203 VAL A N 1
ATOM 1638 C CA . VAL A 1 203 ? -23.015 -15.932 33.574 1.00 92.69 203 VAL A CA 1
ATOM 1639 C C . VAL A 1 203 ? -21.492 -15.993 33.589 1.00 92.69 203 VAL A C 1
ATOM 1641 O O . VAL A 1 203 ? -20.803 -14.986 33.426 1.00 92.69 203 VAL A O 1
ATOM 1644 N N . GLU A 1 204 ? -20.954 -17.191 33.770 1.00 94.06 204 GLU A N 1
ATOM 1645 C CA . GLU A 1 204 ? -19.549 -17.485 33.501 1.00 94.06 204 GLU A CA 1
ATOM 1646 C C . GLU A 1 204 ? -19.430 -18.221 32.167 1.00 94.06 204 GLU A C 1
ATOM 1648 O O . GLU A 1 204 ? -20.368 -18.875 31.712 1.00 94.06 204 GLU A O 1
ATOM 1653 N N . TYR A 1 205 ? -18.280 -18.086 31.514 1.00 94.31 205 TYR A N 1
ATOM 1654 C CA . TYR A 1 205 ? -18.025 -18.726 30.230 1.00 94.31 205 TYR A CA 1
ATOM 1655 C C . TYR A 1 205 ? -16.562 -19.168 30.131 1.00 94.31 205 TYR A C 1
ATOM 1657 O O . TYR A 1 205 ? -15.702 -18.671 30.863 1.00 94.31 205 TYR A O 1
ATOM 1665 N N . ASP A 1 206 ? -16.285 -20.088 29.206 1.00 93.31 206 ASP A N 1
ATOM 1666 C CA . ASP A 1 206 ? -14.940 -20.602 28.932 1.00 93.31 206 ASP A CA 1
ATOM 1667 C C . ASP A 1 206 ? -14.072 -19.532 28.255 1.00 93.31 206 ASP A C 1
ATOM 1669 O O . ASP A 1 206 ? -14.007 -19.400 27.035 1.00 93.31 206 ASP A O 1
ATOM 1673 N N . ALA A 1 207 ? -13.460 -18.678 29.056 1.00 89.12 207 ALA A N 1
ATOM 1674 C CA . ALA A 1 207 ? -12.637 -17.594 28.557 1.00 89.12 207 ALA A CA 1
ATOM 1675 C C . ALA A 1 207 ? -11.252 -18.079 28.117 1.00 89.12 207 ALA A C 1
ATOM 1677 O O . ALA A 1 207 ? -10.705 -19.020 28.683 1.00 89.12 207 ALA A O 1
ATOM 1678 N N . HIS A 1 208 ? -10.668 -17.390 27.131 1.00 89.38 208 HIS A N 1
ATOM 1679 C CA . HIS A 1 208 ? -9.531 -17.859 26.323 1.00 89.38 208 HIS A CA 1
ATOM 1680 C C . HIS A 1 208 ? -9.901 -18.906 25.260 1.00 89.38 208 HIS A C 1
ATOM 1682 O O . HIS A 1 208 ? -9.038 -19.305 24.472 1.00 89.38 208 HIS A O 1
ATOM 1688 N N . ASN A 1 209 ? -11.176 -19.286 25.160 1.00 95.56 209 ASN A N 1
ATOM 1689 C CA . ASN A 1 209 ? -11.731 -19.955 23.994 1.00 95.56 209 ASN A CA 1
ATOM 1690 C C . ASN A 1 209 ? -12.273 -18.911 23.013 1.00 95.56 209 ASN A C 1
ATOM 1692 O O . ASN A 1 209 ? -13.262 -18.241 23.291 1.00 95.56 209 ASN A O 1
ATOM 1696 N N . ALA A 1 210 ? -11.666 -18.804 21.830 1.00 93.31 210 ALA A N 1
ATOM 1697 C CA . ALA A 1 210 ? -12.013 -17.761 20.864 1.00 93.31 210 ALA A CA 1
ATOM 1698 C C . ALA A 1 210 ? -13.500 -17.751 20.455 1.00 93.31 210 ALA A C 1
ATOM 1700 O O . ALA A 1 210 ? -14.054 -16.683 20.209 1.00 93.31 210 ALA A O 1
ATOM 1701 N N . CYS A 1 211 ? -14.154 -18.917 20.382 1.00 94.69 211 CYS A N 1
ATOM 1702 C CA . CYS A 1 211 ? -15.569 -19.003 20.018 1.00 94.69 211 CYS A CA 1
ATOM 1703 C C . CYS A 1 211 ? -16.466 -18.494 21.156 1.00 94.69 211 CYS A C 1
ATOM 1705 O O . CYS A 1 211 ? -17.361 -17.674 20.932 1.00 94.69 211 CYS A O 1
ATOM 1707 N N . ALA A 1 212 ? -16.184 -18.930 22.386 1.00 94.00 212 ALA A N 1
ATOM 1708 C CA . ALA A 1 212 ? -16.913 -18.480 23.565 1.00 94.00 212 ALA A CA 1
ATOM 1709 C C . ALA A 1 212 ? -16.662 -16.987 23.841 1.00 94.00 212 ALA A C 1
ATOM 1711 O O . ALA A 1 212 ? -17.608 -16.248 24.092 1.00 94.00 212 ALA A O 1
ATOM 1712 N N . ASP A 1 213 ? -15.422 -16.510 23.685 1.00 95.19 213 ASP A N 1
ATOM 1713 C CA . ASP A 1 213 ? -15.072 -15.094 23.812 1.00 95.19 213 ASP A CA 1
ATOM 1714 C C . ASP A 1 213 ? -15.856 -14.227 22.813 1.00 95.19 213 ASP A C 1
ATOM 1716 O O . ASP A 1 213 ? -16.392 -13.190 23.198 1.00 95.19 213 ASP A O 1
ATOM 1720 N N . VAL A 1 214 ? -15.973 -14.637 21.545 1.00 94.75 214 VAL A N 1
ATOM 1721 C CA . VAL A 1 214 ? -16.752 -13.879 20.549 1.00 94.75 214 VAL A CA 1
ATOM 1722 C C . VAL A 1 214 ? -18.244 -13.896 20.878 1.00 94.75 214 VAL A C 1
ATOM 1724 O O . VAL A 1 214 ? -18.893 -12.854 20.802 1.00 94.75 214 VAL A O 1
ATOM 1727 N N . THR A 1 215 ? -18.779 -15.050 21.276 1.00 95.19 215 THR A N 1
ATOM 1728 C CA . THR A 1 215 ? -20.207 -15.206 21.592 1.00 95.19 215 THR A CA 1
ATOM 1729 C C . THR A 1 215 ? -20.605 -14.359 22.801 1.00 95.19 215 THR A C 1
ATOM 1731 O O . THR A 1 215 ? -21.550 -13.575 22.726 1.00 95.19 215 THR A O 1
ATOM 1734 N N . SER A 1 216 ? -19.837 -14.434 23.889 1.00 95.25 216 SER A N 1
ATOM 1735 C CA . SER A 1 216 ? -20.093 -13.643 25.095 1.00 95.25 216 SER A CA 1
ATOM 1736 C C . SER A 1 216 ? -19.858 -12.147 24.864 1.00 95.25 216 SER A C 1
ATOM 1738 O O . SER A 1 216 ? -20.587 -11.315 25.403 1.00 95.25 216 SER A O 1
ATOM 1740 N N . LEU A 1 217 ? -18.873 -11.772 24.033 1.00 94.81 217 LEU A N 1
ATOM 1741 C CA . LEU A 1 217 ? -18.668 -10.369 23.664 1.00 94.81 217 LEU A CA 1
ATOM 1742 C C . LEU A 1 217 ? -19.843 -9.819 22.849 1.00 94.81 217 LEU A C 1
ATOM 1744 O O . LEU A 1 217 ? -20.222 -8.668 23.046 1.00 94.81 217 LEU A O 1
ATOM 1748 N N . PHE A 1 218 ? -20.421 -10.627 21.957 1.00 94.06 218 PHE A N 1
ATOM 1749 C CA . PHE A 1 218 ? -21.593 -10.238 21.178 1.00 94.06 218 PHE A CA 1
ATOM 1750 C C . PHE A 1 218 ? -22.797 -9.946 22.083 1.00 94.06 218 PHE A C 1
ATOM 1752 O O . PHE A 1 218 ? -23.415 -8.898 21.939 1.00 94.06 218 PHE A O 1
ATOM 1759 N N . GLN A 1 219 ? -23.058 -10.795 23.079 1.00 94.38 219 GLN A N 1
ATOM 1760 C CA . GLN A 1 219 ? -24.112 -10.557 24.077 1.00 94.38 219 GLN A CA 1
ATOM 1761 C C . GLN A 1 219 ? -23.850 -9.293 24.917 1.00 94.38 219 GLN A C 1
ATOM 1763 O O . GLN A 1 219 ? -24.761 -8.518 25.207 1.00 94.38 219 GLN A O 1
ATOM 1768 N N . LEU A 1 220 ? -22.587 -9.024 25.267 1.00 93.62 220 LEU A N 1
ATOM 1769 C CA . LEU A 1 220 ? -22.214 -7.793 25.969 1.00 93.62 220 LEU A CA 1
ATOM 1770 C C . LEU A 1 220 ? -22.482 -6.519 25.158 1.00 93.62 220 LEU A C 1
ATOM 1772 O O . LEU A 1 220 ? -22.690 -5.466 25.763 1.00 93.62 220 LEU A O 1
ATOM 1776 N N . LEU A 1 221 ? -22.467 -6.576 23.820 1.00 92.25 221 LEU A N 1
ATOM 1777 C CA . LEU A 1 221 ? -22.690 -5.389 22.988 1.00 92.25 221 LEU A CA 1
ATOM 1778 C C . LEU A 1 221 ? -24.070 -4.767 23.215 1.00 92.25 221 LEU A C 1
ATOM 1780 O O . LEU A 1 221 ? -24.176 -3.547 23.130 1.00 92.25 221 LEU A O 1
ATOM 1784 N N . GLU A 1 222 ? -25.085 -5.557 23.577 1.00 90.56 222 GLU A N 1
ATOM 1785 C CA . GLU A 1 222 ? -26.431 -5.058 23.910 1.00 90.56 222 GLU A CA 1
ATOM 1786 C C . GLU A 1 222 ? -26.426 -4.103 25.115 1.00 90.56 222 GLU A C 1
ATOM 1788 O O . GLU A 1 222 ? -27.301 -3.253 25.259 1.00 90.56 222 GLU A O 1
ATOM 1793 N N . HIS A 1 223 ? -25.402 -4.195 25.965 1.00 91.00 223 HIS A N 1
ATOM 1794 C CA . HIS A 1 223 ? -25.258 -3.364 27.156 1.00 91.00 223 HIS A CA 1
ATOM 1795 C C . HIS A 1 223 ? -24.444 -2.087 26.892 1.00 91.00 223 HIS A C 1
ATOM 1797 O O . HIS A 1 223 ? -24.323 -1.233 27.783 1.00 91.00 223 HIS A O 1
ATOM 1803 N N . PHE A 1 224 ? -23.894 -1.913 25.686 1.00 92.25 224 PHE A N 1
ATOM 1804 C CA . PHE A 1 224 ? -23.093 -0.752 25.311 1.00 92.25 224 PHE A CA 1
ATOM 1805 C C . PHE A 1 224 ? -23.822 0.166 24.332 1.00 92.25 224 PHE A C 1
ATOM 1807 O O . PHE A 1 224 ? -24.475 -0.267 23.392 1.00 92.25 224 PHE A O 1
ATOM 1814 N N . GLU A 1 225 ? -23.615 1.466 24.512 1.00 90.00 225 GLU A N 1
ATOM 1815 C CA . GLU A 1 225 ? -23.974 2.470 23.515 1.00 90.00 225 GLU A CA 1
ATOM 1816 C C . GLU A 1 225 ? -22.743 2.761 22.662 1.00 90.00 225 GLU A C 1
ATOM 1818 O O . GLU A 1 225 ? -21.677 3.108 23.186 1.00 90.00 225 GLU A O 1
ATOM 1823 N N . TYR A 1 226 ? -22.879 2.608 21.349 1.00 89.56 226 TYR A N 1
ATOM 1824 C CA . TYR A 1 226 ? -21.820 2.889 20.391 1.00 89.56 226 TYR A CA 1
ATOM 1825 C C . TYR A 1 226 ? -22.373 3.629 19.178 1.00 89.56 226 TYR A C 1
ATOM 1827 O O . TYR A 1 226 ? -23.545 3.527 18.830 1.00 89.56 226 TYR A O 1
ATOM 1835 N N . SER A 1 227 ? -21.501 4.404 18.547 1.00 87.19 227 SER A N 1
ATOM 1836 C CA . SER A 1 227 ? -21.802 5.192 17.355 1.00 87.19 227 SER A CA 1
ATOM 1837 C C . SER A 1 227 ? -20.695 5.026 16.319 1.00 87.19 227 SER A C 1
ATOM 1839 O O . SER A 1 227 ? -19.629 4.480 16.611 1.00 87.19 227 SER A O 1
ATOM 1841 N N . GLU A 1 228 ? -20.887 5.574 15.121 1.00 79.00 228 GLU A N 1
ATOM 1842 C CA . GLU A 1 228 ? -19.845 5.582 14.084 1.00 79.00 228 GLU A CA 1
ATOM 1843 C C . GLU A 1 228 ? -18.526 6.216 14.553 1.00 79.00 228 GLU A C 1
ATOM 1845 O O . GLU A 1 228 ? -17.451 5.832 14.098 1.00 79.00 228 GLU A O 1
ATOM 1850 N N . LYS A 1 229 ? -18.579 7.140 15.521 1.00 80.38 229 LYS A N 1
ATOM 1851 C CA . LYS A 1 229 ? -17.391 7.802 16.087 1.00 80.38 229 LYS A CA 1
ATOM 1852 C C . LYS A 1 229 ? -16.498 6.850 16.887 1.00 80.38 229 LYS A C 1
ATOM 1854 O O . LYS A 1 229 ? -15.331 7.167 17.122 1.00 80.38 229 LYS A O 1
ATOM 1859 N N . ASP A 1 230 ? -17.040 5.717 17.328 1.00 86.12 230 ASP A N 1
ATOM 1860 C CA . ASP A 1 230 ? -16.318 4.692 18.082 1.00 86.12 230 ASP A CA 1
ATOM 1861 C C . ASP A 1 230 ? -15.628 3.668 17.166 1.00 86.12 230 ASP A C 1
ATOM 1863 O O . ASP A 1 230 ? -14.776 2.902 17.627 1.00 86.12 230 ASP A O 1
ATOM 1867 N N . VAL A 1 231 ? -15.956 3.677 15.869 1.00 86.19 231 VAL A N 1
ATOM 1868 C CA . VAL A 1 231 ? -15.371 2.779 14.875 1.00 86.19 231 VAL A CA 1
ATOM 1869 C C . VAL A 1 231 ? -13.968 3.248 14.504 1.00 86.19 231 VAL A C 1
ATOM 1871 O O . VAL A 1 231 ? -13.731 4.391 14.120 1.00 86.19 231 VAL A O 1
ATOM 1874 N N . PHE A 1 232 ? -13.013 2.328 14.582 1.00 84.44 232 PHE A N 1
ATOM 1875 C CA . PHE A 1 232 ? -11.672 2.479 14.048 1.00 84.44 232 PHE A CA 1
ATOM 1876 C C . PHE A 1 232 ? -11.613 1.886 12.632 1.00 84.44 232 PHE A C 1
ATOM 1878 O O . PHE A 1 232 ? -11.598 0.660 12.484 1.00 84.44 232 PHE A O 1
ATOM 1885 N N . PRO A 1 233 ? -11.564 2.713 11.574 1.00 80.69 233 PRO A N 1
ATOM 1886 C CA . PRO A 1 233 ? -11.561 2.203 10.213 1.00 80.69 233 PRO A CA 1
ATOM 1887 C C . PRO A 1 233 ? -10.212 1.570 9.858 1.00 80.69 233 PRO A C 1
ATOM 1889 O O . PRO A 1 233 ? -9.144 2.149 10.087 1.00 80.69 233 PRO A O 1
ATOM 1892 N N . PHE A 1 234 ? -10.237 0.381 9.251 1.00 77.56 234 PHE A N 1
ATOM 1893 C CA . PHE A 1 234 ? -9.011 -0.368 8.937 1.00 77.56 234 PHE A CA 1
ATOM 1894 C C . PHE A 1 234 ? -8.139 0.309 7.877 1.00 77.56 234 PHE A C 1
ATOM 1896 O O . PHE A 1 234 ? -6.918 0.139 7.853 1.00 77.56 234 PHE A O 1
ATOM 1903 N N . ASN A 1 235 ? -8.749 1.120 7.018 1.00 75.50 235 ASN A N 1
ATOM 1904 C CA . ASN A 1 235 ? -8.055 1.920 6.019 1.00 75.50 235 ASN A CA 1
ATOM 1905 C C . ASN A 1 235 ? -7.550 3.269 6.571 1.00 75.50 235 ASN A C 1
ATOM 1907 O O . ASN A 1 235 ? -6.954 4.018 5.802 1.00 75.50 235 ASN A O 1
ATOM 1911 N N . SER A 1 236 ? -7.693 3.571 7.873 1.00 73.25 236 SER A N 1
ATOM 1912 C CA . SER A 1 236 ? -7.305 4.860 8.480 1.00 73.25 236 SER A CA 1
ATOM 1913 C C . SER A 1 236 ? -5.892 5.320 8.093 1.00 73.25 236 SER A C 1
ATOM 1915 O O . SER A 1 236 ? -5.686 6.488 7.765 1.00 73.25 236 SER A O 1
ATOM 1917 N N . ALA A 1 237 ? -4.906 4.416 8.049 1.00 72.69 237 ALA A N 1
ATOM 1918 C CA . ALA A 1 237 ? -3.545 4.762 7.630 1.00 72.69 237 ALA A CA 1
ATOM 1919 C C . ALA A 1 237 ? -3.471 5.180 6.148 1.00 72.69 237 ALA A C 1
ATOM 1921 O O . ALA A 1 237 ? -2.895 6.218 5.834 1.00 72.69 237 ALA A O 1
ATOM 1922 N N . LEU A 1 238 ? -4.112 4.420 5.254 1.00 71.81 238 LEU A N 1
ATOM 1923 C CA . LEU A 1 238 ? -4.185 4.733 3.821 1.00 71.81 238 LEU A CA 1
ATOM 1924 C C . LEU A 1 238 ? -4.962 6.033 3.564 1.00 71.81 238 LEU A C 1
ATOM 1926 O O . LEU A 1 238 ? -4.554 6.849 2.738 1.00 71.81 238 LEU A O 1
ATOM 1930 N N . LEU A 1 239 ? -6.061 6.247 4.291 1.00 77.62 239 LEU A N 1
ATOM 1931 C CA . LEU A 1 239 ? -6.846 7.478 4.230 1.00 77.62 239 LEU A CA 1
ATOM 1932 C C . LEU A 1 239 ? -6.031 8.669 4.754 1.00 77.62 239 LEU A C 1
ATOM 1934 O O . LEU A 1 239 ? -6.000 9.715 4.111 1.00 77.62 239 LEU A O 1
ATOM 1938 N N . THR A 1 240 ? -5.296 8.504 5.860 1.00 82.94 240 THR A N 1
ATOM 1939 C CA . THR A 1 240 ? -4.413 9.547 6.412 1.00 82.94 240 THR A CA 1
ATOM 1940 C C . THR A 1 240 ? -3.309 9.914 5.418 1.00 82.94 240 THR A C 1
ATOM 1942 O O . THR A 1 240 ? -3.022 11.097 5.230 1.00 82.94 240 THR A O 1
ATOM 1945 N N . ASP A 1 241 ? -2.720 8.921 4.743 1.00 82.44 241 ASP A N 1
ATOM 1946 C CA . ASP A 1 241 ? -1.669 9.131 3.743 1.00 82.44 241 ASP A CA 1
ATOM 1947 C C . ASP A 1 241 ? -2.160 9.956 2.544 1.00 82.44 241 ASP A C 1
ATOM 1949 O O . ASP A 1 241 ? -1.388 10.728 1.968 1.00 82.44 241 ASP A O 1
ATOM 1953 N N . SER A 1 242 ? -3.456 9.881 2.213 1.00 85.69 242 SER A N 1
ATOM 1954 C CA . SER A 1 242 ? -4.048 10.717 1.160 1.00 85.69 242 SER A CA 1
ATOM 1955 C C . SER A 1 242 ? -3.921 12.222 1.441 1.00 85.69 242 SER A C 1
ATOM 1957 O O . SER A 1 242 ? -3.899 13.019 0.507 1.00 85.69 242 SER A O 1
ATOM 1959 N N . TYR A 1 243 ? -3.750 12.614 2.708 1.00 89.56 243 TYR A N 1
ATOM 1960 C CA . TYR A 1 243 ? -3.617 14.005 3.138 1.00 89.56 243 TYR A CA 1
ATOM 1961 C C . TYR A 1 243 ? -2.165 14.492 3.279 1.00 89.56 243 TYR A C 1
ATOM 1963 O O . TYR A 1 243 ? -1.943 15.650 3.640 1.00 89.56 243 TYR A O 1
ATOM 1971 N N . ILE A 1 244 ? -1.157 13.658 2.977 1.00 87.31 244 ILE A N 1
ATOM 1972 C CA . ILE A 1 244 ? 0.268 14.044 3.033 1.00 87.31 244 ILE A CA 1
ATOM 1973 C C . ILE A 1 244 ? 0.567 15.370 2.306 1.00 87.31 244 ILE A C 1
ATOM 1975 O O . ILE A 1 244 ? 1.332 16.163 2.866 1.00 87.31 244 ILE A O 1
ATOM 1979 N N . PRO A 1 245 ? 0.001 15.664 1.116 1.00 87.19 245 PRO A N 1
ATOM 1980 C CA . PRO A 1 245 ? 0.228 16.944 0.446 1.00 87.19 245 PRO A CA 1
ATOM 1981 C C . PRO A 1 245 ? -0.194 18.154 1.294 1.00 87.19 245 PRO A C 1
ATOM 1983 O O . PRO A 1 245 ? 0.593 19.085 1.457 1.00 87.19 245 PRO A O 1
ATOM 1986 N N . LEU A 1 246 ? -1.376 18.110 1.921 1.00 88.44 246 LEU A N 1
ATOM 1987 C CA . LEU A 1 246 ? -1.887 19.209 2.751 1.00 88.44 246 LEU A CA 1
ATOM 1988 C C . LEU A 1 246 ? -1.119 19.354 4.064 1.00 88.44 246 LEU A C 1
ATOM 1990 O O . LEU A 1 246 ? -0.921 20.474 4.533 1.00 88.44 246 LEU A O 1
ATOM 1994 N N . ILE A 1 247 ? -0.671 18.236 4.645 1.00 88.88 247 ILE A N 1
ATOM 1995 C CA . ILE A 1 247 ? 0.167 18.248 5.851 1.00 88.88 247 ILE A CA 1
ATOM 1996 C C . ILE A 1 247 ? 1.514 18.910 5.543 1.00 88.88 247 ILE A C 1
ATOM 1998 O O . ILE A 1 247 ? 1.980 19.741 6.315 1.00 88.88 247 ILE A O 1
ATOM 2002 N N . ARG A 1 248 ? 2.139 18.572 4.405 1.00 88.12 248 ARG A N 1
ATOM 2003 C CA . ARG A 1 248 ? 3.410 19.182 3.975 1.00 88.12 248 ARG A CA 1
ATOM 2004 C C . ARG A 1 248 ? 3.271 20.664 3.653 1.00 88.12 248 ARG A C 1
ATOM 2006 O O . ARG A 1 248 ? 4.209 21.413 3.886 1.00 88.12 248 ARG A O 1
ATOM 2013 N N . ALA A 1 249 ? 2.114 21.067 3.137 1.00 85.38 249 ALA A N 1
ATOM 2014 C CA . ALA A 1 249 ? 1.778 22.462 2.883 1.00 85.38 249 ALA A CA 1
ATOM 2015 C C . ALA A 1 249 ? 1.274 23.206 4.137 1.00 85.38 249 ALA A C 1
ATOM 2017 O O . ALA A 1 249 ? 0.826 24.345 4.024 1.00 85.38 249 ALA A O 1
ATOM 2018 N N . SER A 1 250 ? 1.291 22.569 5.317 1.00 86.31 250 SER A N 1
ATOM 2019 C CA . SER A 1 250 ? 0.801 23.127 6.586 1.00 86.31 250 SER A CA 1
ATOM 2020 C C . SER A 1 250 ? -0.638 23.663 6.526 1.00 86.31 250 SER A C 1
ATOM 2022 O O . SER A 1 250 ? -1.012 24.546 7.293 1.00 86.31 250 SER A O 1
ATOM 2024 N N . ARG A 1 251 ? -1.473 23.129 5.623 1.00 86.44 251 ARG A N 1
ATOM 2025 C CA . ARG A 1 251 ? -2.887 23.526 5.477 1.00 86.44 251 ARG A CA 1
ATOM 2026 C C . ARG A 1 251 ? -3.782 22.864 6.519 1.00 86.44 251 ARG A C 1
ATOM 2028 O O . ARG A 1 251 ? -4.788 23.441 6.926 1.00 86.44 251 ARG A O 1
ATOM 2035 N N . ILE A 1 252 ? -3.396 21.665 6.958 1.00 90.06 252 ILE A N 1
ATOM 2036 C CA . ILE A 1 252 ? -4.027 20.931 8.056 1.00 90.06 252 ILE A CA 1
ATOM 2037 C C . ILE A 1 252 ? -2.960 20.270 8.930 1.00 90.06 252 ILE A C 1
ATOM 2039 O O . ILE A 1 252 ? -1.865 19.942 8.470 1.00 90.06 252 ILE A O 1
ATOM 2043 N N . THR A 1 253 ? -3.293 20.017 10.194 1.00 90.38 253 THR A N 1
ATOM 2044 C CA . THR A 1 253 ? -2.399 19.290 11.102 1.00 90.38 253 THR A CA 1
ATOM 2045 C C . THR A 1 253 ? -2.478 17.777 10.875 1.00 90.38 253 THR A C 1
ATOM 2047 O O . THR A 1 253 ? -3.483 17.247 10.393 1.00 90.38 253 THR A O 1
ATOM 2050 N N . LYS A 1 254 ? -1.448 17.043 11.320 1.00 87.12 254 LYS A N 1
ATOM 2051 C CA . LYS A 1 254 ? -1.467 15.568 11.347 1.00 87.12 254 LYS A CA 1
ATOM 2052 C C . LYS A 1 254 ? -2.633 15.014 12.176 1.00 87.12 254 LYS A C 1
ATOM 2054 O O . LYS A 1 254 ? -3.153 13.947 11.862 1.00 87.12 254 LYS A O 1
ATOM 2059 N N . LEU A 1 255 ? -3.047 15.729 13.224 1.00 86.12 255 LEU A N 1
ATOM 2060 C CA . LEU A 1 255 ? -4.194 15.352 14.050 1.00 86.12 255 LEU A CA 1
ATOM 2061 C C . LEU A 1 255 ? -5.511 15.508 13.277 1.00 86.12 255 LEU A C 1
ATOM 2063 O O . LEU A 1 255 ? -6.330 14.593 13.291 1.00 86.12 255 LEU A O 1
ATOM 2067 N N . THR A 1 256 ? -5.686 16.617 12.553 1.00 88.12 256 THR A N 1
ATOM 2068 C CA . THR A 1 256 ? -6.851 16.851 11.684 1.00 88.12 256 THR A CA 1
ATOM 2069 C C . THR A 1 256 ? -6.950 15.784 10.593 1.00 88.12 256 THR A C 1
ATOM 2071 O O . THR A 1 256 ? -8.016 15.209 10.404 1.00 88.12 256 THR A O 1
ATOM 2074 N N . ALA A 1 257 ? -5.831 15.449 9.941 1.00 88.19 257 ALA A N 1
ATOM 2075 C CA . ALA A 1 257 ? -5.783 14.395 8.925 1.00 88.19 257 ALA A CA 1
ATOM 2076 C C . ALA A 1 257 ? -6.200 13.021 9.474 1.00 88.19 257 ALA A C 1
ATOM 2078 O O . ALA A 1 257 ? -6.969 12.310 8.835 1.00 88.19 257 ALA A O 1
ATOM 2079 N N . ARG A 1 258 ? -5.753 12.664 10.688 1.00 84.81 258 ARG A N 1
ATOM 2080 C CA . ARG A 1 258 ? -6.194 11.429 11.358 1.00 84.81 258 ARG A CA 1
ATOM 2081 C C . ARG A 1 258 ? -7.682 11.448 11.681 1.00 84.81 258 ARG A C 1
ATOM 2083 O O . ARG A 1 258 ? -8.335 10.432 11.516 1.00 84.81 258 ARG A O 1
ATOM 2090 N N . ARG A 1 259 ? -8.227 12.580 12.142 1.00 86.81 259 ARG A N 1
ATOM 2091 C CA . ARG A 1 259 ? -9.668 12.704 12.418 1.00 86.81 259 ARG A CA 1
ATOM 2092 C C . ARG A 1 259 ? -10.504 12.505 11.152 1.00 86.81 259 ARG A C 1
ATOM 2094 O O . ARG A 1 259 ? -11.500 11.795 11.207 1.00 86.81 259 ARG A O 1
ATOM 2101 N N . LEU A 1 260 ? -10.081 13.082 10.026 1.00 86.44 260 LEU A N 1
ATOM 2102 C CA . LEU A 1 260 ? -10.743 12.893 8.728 1.00 86.44 260 LEU A CA 1
ATOM 2103 C C . LEU A 1 260 ? -10.691 11.430 8.286 1.00 86.44 260 LEU A C 1
ATOM 2105 O O . LEU A 1 260 ? -11.718 10.851 7.949 1.00 86.44 260 LEU A O 1
ATOM 2109 N N . ALA A 1 261 ? -9.515 10.810 8.391 1.00 84.62 261 ALA A N 1
ATOM 2110 C CA . ALA A 1 261 ? -9.334 9.397 8.092 1.00 84.62 261 ALA A CA 1
ATOM 2111 C C . ALA A 1 261 ? -10.166 8.476 9.001 1.00 84.62 261 ALA A C 1
ATOM 2113 O O . ALA A 1 261 ? -10.710 7.485 8.527 1.00 84.62 261 ALA A O 1
ATOM 2114 N N . HIS A 1 262 ? -10.306 8.804 10.290 1.00 80.56 262 HIS A N 1
ATOM 2115 C CA . HIS A 1 262 ? -11.192 8.077 11.206 1.00 80.56 262 HIS A CA 1
ATOM 2116 C C . HIS A 1 262 ? -12.674 8.245 10.866 1.00 80.56 262 HIS A C 1
ATOM 2118 O O . HIS A 1 262 ? -13.468 7.383 11.212 1.00 80.56 262 HIS A O 1
ATOM 2124 N N . SER A 1 263 ? -13.030 9.309 10.148 1.00 80.94 263 SER A N 1
ATOM 2125 C CA . SER A 1 263 ? 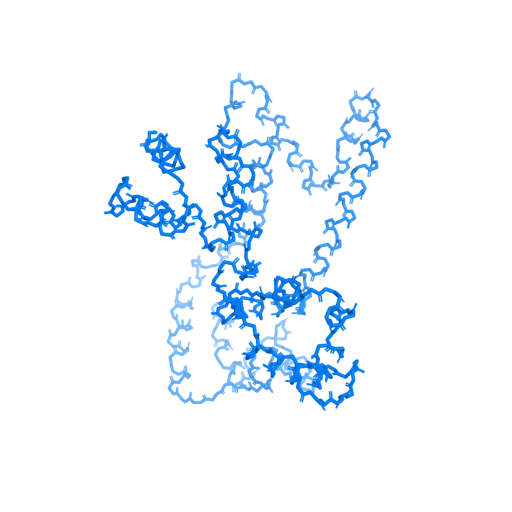-14.377 9.506 9.603 1.00 80.94 263 SER A CA 1
ATOM 2126 C C . SER A 1 263 ? -14.563 8.796 8.251 1.00 80.94 263 SER A C 1
ATOM 2128 O O . SER A 1 263 ? -15.539 9.046 7.561 1.00 80.94 263 SER A O 1
ATOM 2130 N N . GLY A 1 264 ? -13.601 7.971 7.811 1.00 78.06 264 GLY A N 1
ATOM 2131 C CA . GLY A 1 264 ? -13.660 7.266 6.524 1.00 78.06 264 GLY A CA 1
ATOM 2132 C C . GLY A 1 264 ? -13.366 8.144 5.300 1.00 78.06 264 GLY A C 1
ATOM 2133 O O . GLY A 1 264 ? -13.377 7.667 4.161 1.00 78.06 264 GLY A O 1
ATOM 2134 N N . LEU A 1 265 ? -13.055 9.427 5.499 1.00 83.88 265 LEU A N 1
ATOM 2135 C CA . LEU A 1 265 ? -12.818 10.374 4.415 1.00 83.88 265 LEU A CA 1
ATOM 2136 C C . LEU A 1 265 ? -11.359 10.308 3.942 1.00 83.88 265 LEU A C 1
ATOM 2138 O O . LEU A 1 265 ? -10.423 10.302 4.742 1.00 83.88 265 LEU A O 1
ATOM 2142 N N . CYS A 1 266 ? -11.161 10.284 2.620 1.00 85.69 266 CYS A N 1
ATOM 2143 C CA . CYS A 1 266 ? -9.869 10.540 1.984 1.00 85.69 266 CYS A CA 1
ATOM 2144 C C . CYS A 1 266 ? -9.913 11.842 1.186 1.00 85.69 266 CYS A C 1
ATOM 2146 O O . CYS A 1 266 ? -10.987 12.373 0.891 1.00 85.69 266 CYS A O 1
ATOM 2148 N N . LEU A 1 267 ? -8.744 12.333 0.768 1.00 86.88 267 LEU A N 1
ATOM 2149 C CA . LEU A 1 267 ? -8.639 13.561 -0.018 1.00 86.88 267 LEU A CA 1
ATOM 2150 C C . LEU A 1 267 ? -9.482 13.517 -1.304 1.00 86.88 267 LEU A C 1
ATOM 2152 O O . LEU A 1 267 ? -10.088 14.521 -1.657 1.00 86.88 267 LEU A O 1
ATOM 2156 N N . LYS A 1 268 ? -9.590 12.351 -1.960 1.00 83.12 268 LYS A N 1
ATOM 2157 C CA . LYS A 1 268 ? -10.419 12.195 -3.167 1.00 83.12 268 LYS A CA 1
ATOM 2158 C C . LYS A 1 268 ? -11.914 12.336 -2.887 1.00 83.12 268 LYS A C 1
ATOM 2160 O O . LYS A 1 268 ? -12.615 12.878 -3.729 1.00 83.12 268 LYS A O 1
ATOM 2165 N N . HIS A 1 269 ? -12.402 11.874 -1.733 1.00 88.25 269 HIS A N 1
ATOM 2166 C CA . HIS A 1 269 ? -13.810 12.047 -1.357 1.00 88.25 269 HIS A CA 1
ATOM 2167 C C . HIS A 1 269 ? -14.145 13.536 -1.219 1.00 88.25 269 HIS A C 1
ATOM 2169 O O . HIS A 1 269 ? -15.140 13.997 -1.767 1.00 88.25 269 HIS A O 1
ATOM 2175 N N . LEU A 1 270 ? -13.261 14.295 -0.563 1.00 90.44 270 LEU A N 1
ATOM 2176 C CA . LEU A 1 270 ? -13.414 15.744 -0.424 1.00 90.44 270 LEU A CA 1
ATOM 2177 C C . LEU A 1 270 ? -13.285 16.464 -1.770 1.00 90.44 270 LEU A C 1
ATOM 2179 O O . LEU A 1 270 ? -14.060 17.370 -2.043 1.00 90.44 270 LEU A O 1
ATOM 2183 N N . GLN A 1 271 ? -12.368 16.032 -2.636 1.00 89.50 271 GLN A N 1
ATOM 2184 C CA . GLN A 1 271 ? -12.238 16.611 -3.972 1.00 89.50 271 GLN A CA 1
ATOM 2185 C C . GLN A 1 271 ? -13.473 16.344 -4.840 1.00 89.50 271 GLN A C 1
ATOM 2187 O O . GLN A 1 271 ? -13.932 17.235 -5.536 1.00 89.50 271 GLN A O 1
ATOM 2192 N N . LEU A 1 272 ? -14.066 15.150 -4.766 1.00 89.00 272 LEU A N 1
ATOM 2193 C CA . LEU A 1 272 ? -15.323 14.858 -5.460 1.00 89.00 272 LEU A CA 1
ATOM 2194 C C . LEU A 1 272 ? -16.477 15.722 -4.945 1.00 89.00 272 LEU A C 1
ATOM 2196 O O . LEU A 1 272 ? -17.285 16.184 -5.742 1.00 89.00 272 LEU A O 1
ATOM 2200 N N . ALA A 1 273 ? -16.555 15.944 -3.633 1.00 88.81 273 ALA A N 1
ATOM 2201 C CA . ALA A 1 273 ? -17.558 16.826 -3.048 1.00 88.81 273 ALA A CA 1
ATOM 2202 C C . ALA A 1 273 ? -17.371 18.281 -3.500 1.00 88.81 273 ALA A C 1
ATOM 2204 O O . ALA A 1 273 ? -18.343 18.933 -3.871 1.00 88.81 273 ALA A O 1
ATOM 2205 N N . PHE A 1 274 ? -16.120 18.746 -3.551 1.00 91.62 274 PHE A N 1
ATOM 2206 C CA . PHE A 1 274 ? -15.769 20.055 -4.092 1.00 91.62 274 PHE A CA 1
ATOM 2207 C C . PHE A 1 274 ? -16.111 20.178 -5.582 1.00 91.62 274 PHE A C 1
ATOM 2209 O O . PHE A 1 274 ? -16.690 21.164 -6.002 1.00 91.62 274 PHE A O 1
ATOM 2216 N N . ASN A 1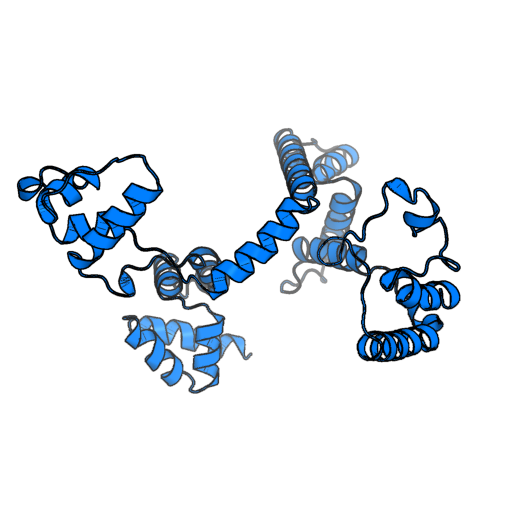 275 ? -15.857 19.154 -6.391 1.00 90.12 275 ASN A N 1
ATOM 2217 C CA . ASN A 1 275 ? -16.197 19.204 -7.815 1.00 90.12 275 ASN A CA 1
ATOM 2218 C C . ASN A 1 275 ? -17.714 19.187 -8.072 1.00 90.12 275 ASN A C 1
ATOM 2220 O O . ASN A 1 275 ? -18.155 19.588 -9.143 1.00 90.12 275 ASN A O 1
ATOM 2224 N N . ARG A 1 276 ? -18.511 18.669 -7.127 1.00 91.06 276 ARG A N 1
ATOM 2225 C CA . ARG A 1 276 ? -19.975 18.600 -7.249 1.00 91.06 276 ARG A CA 1
ATOM 2226 C C . ARG A 1 276 ? -20.658 19.912 -6.893 1.00 91.06 276 ARG A C 1
ATOM 2228 O O . ARG A 1 276 ? -21.614 20.274 -7.563 1.00 91.06 276 ARG A O 1
ATOM 2235 N N . ASP A 1 277 ? -20.206 20.572 -5.830 1.00 92.62 277 ASP A N 1
ATOM 2236 C CA . ASP A 1 277 ? -20.862 21.779 -5.307 1.00 92.62 277 ASP A CA 1
ATOM 2237 C C . ASP A 1 277 ? -19.878 22.705 -4.567 1.00 92.62 277 ASP A C 1
ATOM 2239 O O . ASP A 1 277 ? -20.166 23.273 -3.512 1.00 92.62 277 ASP A O 1
ATOM 2243 N N . SER A 1 278 ? -18.653 22.806 -5.079 1.00 91.88 278 SER A N 1
ATOM 2244 C CA . SER A 1 278 ? -17.596 23.699 -4.596 1.00 91.88 278 SER A CA 1
ATOM 2245 C C . SER A 1 278 ? -17.454 23.681 -3.062 1.00 91.88 278 SER A C 1
ATOM 2247 O O . SER A 1 278 ? -17.351 22.627 -2.425 1.00 91.88 278 SER A O 1
ATOM 2249 N N . GLU A 1 279 ? -17.438 24.850 -2.421 1.00 92.25 279 GLU A N 1
ATOM 2250 C CA . GLU A 1 279 ? -17.344 24.956 -0.966 1.00 92.25 279 GLU A CA 1
ATOM 2251 C C . GLU A 1 279 ? -18.560 24.353 -0.237 1.00 92.25 279 GLU A C 1
ATOM 2253 O O . GLU A 1 279 ? -18.406 23.830 0.868 1.00 92.25 279 GLU A O 1
ATOM 2258 N N . ASN A 1 280 ? -19.754 24.384 -0.831 1.00 90.31 280 ASN A N 1
ATOM 2259 C CA . ASN A 1 280 ? -20.979 23.888 -0.199 1.00 90.31 280 ASN A CA 1
ATOM 2260 C C . ASN A 1 280 ? -20.981 22.358 -0.085 1.00 90.31 280 ASN A C 1
ATOM 2262 O O . ASN A 1 280 ? -21.320 21.825 0.976 1.00 90.31 280 ASN A O 1
ATOM 2266 N N . GLY A 1 281 ? -20.474 21.656 -1.102 1.00 90.19 281 GLY A N 1
ATOM 2267 C CA . GLY A 1 281 ? -20.267 20.207 -1.054 1.00 90.19 281 GLY A CA 1
ATOM 2268 C C . GLY A 1 281 ? -19.289 19.795 0.052 1.00 90.19 281 GLY A C 1
ATOM 2269 O O . GLY A 1 281 ? -19.518 18.818 0.767 1.00 90.19 281 GLY A O 1
ATOM 2270 N N . LEU A 1 282 ? -18.229 20.584 0.267 1.00 92.00 282 LEU A N 1
ATOM 2271 C CA . LEU A 1 282 ? -17.316 20.385 1.397 1.00 92.00 282 LEU A CA 1
ATOM 2272 C C . LEU A 1 282 ? -17.980 20.681 2.744 1.00 92.00 282 LEU A C 1
ATOM 2274 O O . LEU A 1 282 ? -17.757 19.929 3.692 1.00 92.00 282 LEU A O 1
ATOM 2278 N N . LYS A 1 283 ? -18.774 21.757 2.849 1.00 93.06 283 LYS A N 1
ATOM 2279 C CA . LYS A 1 283 ? -19.504 22.105 4.079 1.00 93.06 283 LYS A CA 1
ATOM 2280 C C . LYS A 1 283 ? -20.443 20.986 4.498 1.00 93.06 283 LYS A C 1
ATOM 2282 O O . LYS A 1 283 ? -20.395 20.605 5.661 1.00 93.06 283 LYS A O 1
ATOM 2287 N N . SER A 1 284 ? -21.233 20.455 3.566 1.00 91.00 284 SER A N 1
ATOM 2288 C CA . SER A 1 284 ? -22.192 19.380 3.833 1.00 91.00 284 SER A CA 1
ATOM 2289 C C . SER A 1 284 ? -21.511 18.180 4.501 1.00 91.00 284 SER A C 1
ATOM 2291 O O . SER A 1 284 ? -21.870 17.825 5.619 1.00 91.00 284 SER A O 1
ATOM 2293 N N . ILE A 1 285 ? -20.437 17.658 3.899 1.00 89.88 285 ILE A N 1
ATOM 2294 C CA . ILE A 1 285 ? -19.724 16.483 4.424 1.00 89.88 285 ILE A CA 1
ATOM 2295 C C . ILE A 1 285 ? -18.947 16.808 5.708 1.00 89.88 285 ILE A C 1
ATOM 2297 O O . ILE A 1 285 ? -18.973 16.064 6.686 1.00 89.88 285 ILE A O 1
ATOM 2301 N N . LEU A 1 286 ? -18.193 17.910 5.728 1.00 90.00 286 LEU A N 1
ATOM 2302 C CA . LEU A 1 286 ? -17.293 18.198 6.847 1.00 90.00 286 LEU A CA 1
ATOM 2303 C C . LEU A 1 286 ? -18.053 18.615 8.113 1.00 90.00 286 LEU A C 1
ATOM 2305 O O . LEU A 1 286 ? -17.625 18.250 9.208 1.00 90.00 286 LEU A O 1
ATOM 2309 N N . LEU A 1 287 ? -19.165 19.344 7.990 1.00 88.88 287 LEU A N 1
ATOM 2310 C CA . LEU A 1 287 ? -19.989 19.710 9.146 1.00 88.88 287 LEU A CA 1
ATOM 2311 C C . LEU A 1 287 ? -20.709 18.490 9.730 1.00 88.88 287 LEU A C 1
ATOM 2313 O O . LEU A 1 287 ? -20.736 18.355 10.952 1.00 88.88 287 LEU A O 1
ATOM 2317 N N . GLU A 1 288 ? -21.203 17.577 8.887 1.00 87.75 288 GLU A N 1
ATOM 2318 C CA . GLU A 1 288 ? -21.822 16.315 9.316 1.00 87.75 288 GLU A CA 1
ATOM 2319 C C . GLU A 1 288 ? -20.866 15.482 10.187 1.00 87.75 288 GLU A C 1
ATOM 2321 O O . GLU A 1 288 ? -21.228 15.002 11.262 1.00 87.75 288 GLU A O 1
ATOM 2326 N N . HIS A 1 289 ? -19.586 15.427 9.808 1.00 84.31 289 HIS A N 1
ATOM 2327 C CA . HIS A 1 289 ? -18.546 14.759 10.596 1.00 84.31 289 HIS A CA 1
ATOM 2328 C C . HIS A 1 289 ? -17.939 15.626 11.724 1.00 84.31 289 HIS A C 1
ATOM 2330 O O . HIS A 1 289 ? -16.926 15.259 12.332 1.00 84.31 289 HIS A O 1
ATOM 2336 N N . GLY A 1 290 ? -18.546 16.773 12.047 1.00 85.44 290 GLY A N 1
ATOM 2337 C CA . GLY A 1 290 ? -18.172 17.612 13.190 1.00 85.44 290 GLY A CA 1
ATOM 2338 C C . GLY A 1 290 ? -16.860 18.387 13.020 1.00 85.44 290 GLY A C 1
ATOM 2339 O O . GLY A 1 290 ? -16.158 18.655 14.005 1.00 85.44 290 GLY A O 1
ATOM 2340 N N . PHE A 1 291 ? -16.487 18.726 11.784 1.00 88.69 291 PHE A N 1
ATOM 2341 C CA . PHE A 1 291 ? -15.374 19.628 11.494 1.00 88.69 291 PHE A CA 1
ATOM 2342 C C . PHE A 1 291 ? -15.845 21.079 11.426 1.00 88.69 291 PHE A C 1
ATOM 2344 O O . PHE A 1 291 ? -16.980 21.380 11.081 1.00 88.69 291 PHE A O 1
ATOM 2351 N N . ASN A 1 292 ? -14.954 22.006 11.770 1.00 88.06 292 ASN A N 1
ATOM 2352 C CA . ASN A 1 292 ? -15.280 23.429 11.799 1.00 88.06 292 ASN A CA 1
ATOM 2353 C C . ASN A 1 292 ? -15.145 24.089 10.416 1.00 88.06 292 ASN A C 1
ATOM 2355 O O . ASN A 1 292 ? -14.428 23.604 9.538 1.00 88.06 292 ASN A O 1
ATOM 2359 N N . ALA A 1 293 ? -15.750 25.271 10.269 1.00 87.62 293 ALA A N 1
ATOM 2360 C CA . ALA A 1 293 ? -15.664 26.080 9.051 1.00 87.62 293 ALA A CA 1
ATOM 2361 C C . ALA A 1 293 ? -14.213 26.385 8.630 1.00 87.62 293 ALA A C 1
ATOM 2363 O O . ALA A 1 293 ? -13.902 26.384 7.446 1.00 87.62 293 ALA A O 1
ATOM 2364 N N . LYS A 1 294 ? -13.284 26.543 9.588 1.00 87.00 294 LYS A N 1
ATOM 2365 C CA . LYS A 1 294 ? -11.850 26.731 9.290 1.00 87.00 294 LYS A CA 1
ATOM 2366 C C . LYS A 1 294 ? -11.268 25.564 8.487 1.00 87.00 294 LYS A C 1
ATOM 2368 O O . LYS A 1 294 ? -10.455 25.779 7.594 1.00 87.00 294 LYS A O 1
ATOM 2373 N N . THR A 1 295 ? -11.686 24.337 8.803 1.00 88.44 295 THR A N 1
ATOM 2374 C CA . THR A 1 295 ? -11.255 23.135 8.081 1.00 88.44 295 THR A CA 1
ATOM 2375 C C . THR A 1 295 ? -11.773 23.172 6.648 1.00 88.44 295 THR A C 1
ATOM 2377 O O . THR A 1 295 ? -10.983 22.970 5.732 1.00 88.44 295 THR A O 1
ATOM 2380 N N . VAL A 1 296 ? -13.050 23.517 6.449 1.00 90.56 296 VAL A N 1
ATOM 2381 C CA . VAL A 1 296 ? -13.647 23.709 5.116 1.00 90.56 296 VAL A CA 1
ATOM 2382 C C . VAL A 1 296 ? -12.824 24.710 4.303 1.00 90.56 296 VAL A C 1
ATOM 2384 O O . VAL A 1 296 ? -12.342 24.366 3.229 1.00 90.56 296 VAL A O 1
ATOM 2387 N N . THR A 1 297 ? -12.554 25.900 4.851 1.00 90.38 297 THR A N 1
ATOM 2388 C CA . THR A 1 297 ? -11.782 26.946 4.162 1.00 90.38 297 THR A CA 1
ATOM 2389 C C . THR A 1 297 ? -10.377 26.483 3.767 1.00 90.38 297 THR A C 1
ATOM 2391 O O . THR A 1 297 ? -9.898 26.826 2.686 1.00 90.38 297 THR A O 1
ATOM 2394 N N . SER A 1 298 ? -9.699 25.695 4.612 1.00 89.44 298 SER A N 1
ATOM 2395 C CA . SER A 1 298 ? -8.388 25.122 4.275 1.00 89.44 298 SER A CA 1
ATOM 2396 C C . SER A 1 298 ? -8.445 24.182 3.068 1.00 89.44 298 SER A C 1
ATOM 2398 O O . SER A 1 298 ? -7.517 24.195 2.259 1.00 89.44 298 SER A O 1
ATOM 2400 N N . PHE A 1 299 ? -9.505 23.375 2.941 1.00 90.31 299 PHE A N 1
ATOM 2401 C CA . PHE A 1 299 ? -9.695 22.474 1.801 1.00 90.31 299 PHE A CA 1
ATOM 2402 C C . PHE A 1 299 ? -10.121 23.223 0.541 1.00 90.31 299 PHE A C 1
ATOM 2404 O O . PHE A 1 299 ? -9.528 22.977 -0.504 1.00 90.31 299 PHE A O 1
ATOM 2411 N N . THR A 1 300 ? -11.047 24.179 0.649 1.00 91.12 300 THR A N 1
ATOM 2412 C CA . THR A 1 300 ? -11.438 25.059 -0.462 1.00 91.12 300 THR A CA 1
ATOM 2413 C C . THR A 1 300 ? -10.206 25.717 -1.076 1.00 91.12 300 THR A C 1
ATOM 2415 O O . THR A 1 300 ? -9.941 25.524 -2.255 1.00 91.12 300 THR A O 1
ATOM 2418 N N . LYS A 1 301 ? -9.376 26.380 -0.255 1.00 89.06 301 LYS A N 1
ATOM 2419 C CA . LYS A 1 301 ? -8.134 27.026 -0.717 1.00 89.06 301 LYS A CA 1
ATOM 2420 C C . LYS A 1 301 ? -7.152 26.052 -1.361 1.00 89.06 301 LYS A C 1
ATOM 2422 O O . LYS A 1 301 ? -6.422 26.421 -2.272 1.00 89.06 301 LYS A O 1
ATOM 2427 N N . TYR A 1 302 ? -7.069 24.831 -0.837 1.00 88.62 302 TYR A N 1
ATOM 2428 C CA . TYR A 1 302 ? -6.181 23.820 -1.394 1.00 88.62 302 TYR A CA 1
ATOM 2429 C C . TYR A 1 302 ? -6.645 23.380 -2.785 1.00 88.62 302 TYR A C 1
ATOM 2431 O O . TYR A 1 302 ? -5.813 23.315 -3.682 1.00 88.62 302 TYR A O 1
ATOM 2439 N N . PHE A 1 303 ? -7.942 23.119 -2.965 1.00 88.88 303 PHE A N 1
ATOM 2440 C CA . PHE A 1 303 ? -8.479 22.661 -4.245 1.00 88.88 303 PHE A CA 1
ATOM 2441 C C . PHE A 1 303 ? -8.500 23.766 -5.303 1.00 88.88 303 PHE A C 1
ATOM 2443 O O . PHE A 1 303 ? -8.103 23.498 -6.434 1.00 88.88 303 PHE A O 1
ATOM 2450 N N . THR A 1 304 ? -8.815 25.010 -4.928 1.00 86.56 304 THR A N 1
ATOM 2451 C CA . THR A 1 304 ? -8.743 26.158 -5.848 1.00 86.56 304 THR A CA 1
ATOM 2452 C C . THR A 1 304 ? -7.316 26.443 -6.322 1.00 86.56 304 THR A C 1
ATOM 2454 O O . THR A 1 304 ? -7.122 26.820 -7.466 1.00 86.56 304 THR A O 1
ATOM 2457 N N . CYS A 1 305 ? -6.295 26.239 -5.477 1.00 74.50 305 CYS A N 1
ATOM 2458 C CA . CYS A 1 305 ? -4.889 26.443 -5.865 1.00 74.50 305 CYS A CA 1
ATOM 2459 C C . CYS A 1 305 ? -4.275 25.287 -6.671 1.00 74.50 305 CYS A C 1
ATOM 2461 O O . CYS A 1 305 ? -3.120 25.388 -7.071 1.00 74.50 305 CYS A O 1
ATOM 2463 N N . THR A 1 306 ? -4.971 24.161 -6.836 1.00 58.81 306 THR A N 1
ATOM 2464 C CA . THR A 1 306 ? -4.490 23.022 -7.640 1.00 58.81 306 THR A CA 1
ATOM 2465 C C . THR A 1 306 ? -5.087 22.966 -9.047 1.00 58.81 306 THR A C 1
ATOM 2467 O O . THR A 1 306 ? -4.724 22.064 -9.798 1.00 58.81 306 THR A O 1
ATOM 2470 N N . GLU A 1 307 ? -5.994 23.886 -9.390 1.00 49.56 307 GLU A N 1
ATOM 2471 C CA . GLU A 1 307 ? -6.564 24.035 -10.740 1.00 49.56 307 GLU A CA 1
ATOM 2472 C C . GLU A 1 307 ? -5.797 25.047 -11.623 1.00 49.56 307 GLU A C 1
ATOM 2474 O O . GLU A 1 307 ? -6.146 25.209 -12.789 1.00 49.56 307 GLU A O 1
ATOM 2479 N N . GLU A 1 308 ? -4.718 25.651 -11.105 1.00 35.06 308 GLU A N 1
ATOM 2480 C CA . GLU A 1 308 ? -3.699 26.416 -11.856 1.00 35.06 308 GLU A CA 1
ATOM 2481 C C . GLU A 1 308 ? -2.426 25.581 -12.089 1.00 35.06 308 GLU A C 1
ATOM 2483 O O . GLU A 1 308 ? -1.854 25.665 -13.201 1.00 35.06 308 GLU A O 1
#

InterPro domains:
  IPR012337 Ribonuclease H-like superfamily [SSF53098] (165-224)
  IPR036397 Ribonuclease H superfamily [G3DSA:3.30.420.10] (152-237)
  IPR057617 PML, C-terminal domain [PF25244] (241-301)

pLDDT: mean 88.63, std 7.19, range [35.06, 96.69]

Organism: Mytilus galloprovincialis (NCBI:txid29158)

Foldseek 3Di:
DLLQLQVVLCVLQPNCPSPDPVPDVCVVPVPPQFCPPDPPSHHDDDDVVSVVVNVVSVVCSVCVVVVVPPDDCVVVVVLVVLLCVQPPPVDDPPPDCSSVVSSVVSVQCVVPNQLSQLVVCVVVVHHSDPVSNVVRVVRVVVVVVVVVQCPDPVNVVVVVVVVVCVVVDFFDFDVLVQCVVPDPCVQQVDSDLQSLLCVPVVDGFDPPPPVRSVVSVVVSVVVGDDDLLRGAGPCLVVQLVLCVVLCVVVLDPSVVSSLCSSNVHHLVNLLVLCVVPNLVSNCVVQVVSPHDPSNSVSSSVVNVVVVD

Sequence (308 aa):
MKTELATIVPHIFGHHEQCSPTWCTYVKDPTKFRFKHLPNGKALSGDKLREELDKLAQNYIERADRLLNLGSTQSNESFNNSVASFAPKNRFYGGTKSLKARVSSAVMQKNEGYGWLSKVNKKSLLSPGHLTILHGIRKDRRRKQIRKTQSTTNFKRKRLTIKEFMLHIYGCIDTIKLARRKFKTKDIGNHKQQTLVTKLLGVEYDAHNACADVTSLFQLLEHFEYSEKDVFPFNSALLTDSYIPLIRASRITKLTARRLAHSGLCLKHLQLAFNRDSENGLKSILLEHGFNAKTVTSFTKYFTCTEE

Secondary structure (DSSP, 8-state):
-HHHHHTHHHHHTT--TT--TTT-HHHH-GGG---TTSGGGPPP--HHHHHHHHHHHHHHHHTHHHHTT---THHHHHHHHHHHHHS-TTS--TTSTHHHHHHHHHHHHHHH-TTHHHHHHHHTTS---HHHHHHHHHHHHHHHHHHHHHHSHHHHHHHHHHHHHHHH--EEE-HHHHHHHHS-HHHHS---HHHHHHHHH-----TT-HHHHHHHHHHHHTT----GGGEEETTHHHHHHTTHHHHHTTSS-HHHHHHHHHTT--HHHHHHHHHHHHHHHHHHHHHHTT--HHHHHHHHHHHHTT--

Radius of gyration: 29.21 Å; chains: 1; bounding box: 66×65×78 Å